Protein 6DTV (pdb70)

InterPro domains:
  IPR007238 DNA primase large subunit, eukaryotic/archaeal [PTHR10537] (49-515)
  IPR016558 DNA primase, large subunit, eukaryotic [PIRSF009449] (1-520)
  IPR016558 DNA primase, large subunit, eukaryotic [cd07322] (61-507)
  IPR058560 DNA primase, large subunit C-terminal domain, eukaryotic and archaeal [PF04104] (330-504)

Structure (mmCIF, N/CA/C/O backbone):
data_6DTV
#
_entry.id   6DTV
#
_cell.length_a   40.990
_cell.length_b   50.873
_cell.length_c   89.911
_cell.angle_alpha   90.000
_cell.angle_beta   90.000
_cell.angle_gamma   90.000
#
_symmetry.space_group_name_H-M   'P 21 21 21'
#
loop_
_entity.id
_entity.type
_entity.pdbx_description
1 polymer 'DNA primase large subunit'
2 non-polymer 'IRON/SULFUR CLUSTER'
3 non-polymer (4S)-2-METHYL-2,4-PENTANEDIOL
4 water water
#
loop_
_atom_site.group_PDB
_atom_site.id
_atom_site.type_symbol
_atom_site.label_atom_id
_atom_site.label_alt_id
_atom_site.label_comp_id
_atom_site.label_asym_id
_atom_site.label_entity_id
_atom_site.label_seq_id
_atom_site.pdbx_PDB_ins_code
_atom_site.Cartn_x
_atom_site.Cartn_y
_atom_site.Cartn_z
_atom_site.occupancy
_atom_site.B_iso_or_equiv
_atom_site.auth_seq_id
_atom_site.auth_comp_id
_atom_site.auth_asym_id
_atom_site.auth_atom_id
_atom_site.pdbx_PDB_model_num
ATOM 1 N N . ASP A 1 1 ? 15.976 34.245 27.751 1.00 37.80 316 ASP A N 1
ATOM 2 C CA . ASP A 1 1 ? 14.584 34.636 27.517 1.00 37.47 316 ASP A CA 1
ATOM 3 C C . ASP A 1 1 ? 14.503 35.968 26.796 1.00 37.53 316 ASP A C 1
ATOM 4 O O . ASP A 1 1 ? 13.413 36.429 26.460 1.00 36.43 316 ASP A O 1
ATOM 12 N N . ASP A 1 2 ? 15.658 36.604 26.580 1.00 37.77 317 ASP A N 1
ATOM 13 C CA . ASP A 1 2 ? 15.663 37.924 25.958 1.00 39.31 317 ASP A CA 1
ATOM 14 C C . ASP A 1 2 ? 15.005 37.881 24.585 1.00 39.20 317 ASP A C 1
ATOM 15 O O . ASP A 1 2 ? 14.248 38.796 24.227 1.00 44.02 317 ASP A O 1
ATOM 19 N N . GLU A 1 3 ? 15.255 36.815 23.812 1.00 32.47 318 GLU A N 1
ATOM 20 C CA . GLU A 1 3 ? 14.781 36.762 22.442 1.00 26.81 318 GLU A CA 1
ATOM 21 C C . GLU A 1 3 ? 13.542 35.900 22.311 1.00 19.82 318 GLU A C 1
ATOM 22 O O . GLU A 1 3 ? 12.582 36.329 21.677 1.00 19.62 318 GLU A O 1
ATOM 26 N N . ILE A 1 4 ? 13.590 34.677 22.827 1.00 17.29 319 ILE A N 1
ATOM 27 C CA . ILE A 1 4 ? 12.501 33.718 22.684 1.00 14.75 319 ILE A CA 1
ATOM 28 C C . ILE A 1 4 ? 11.828 33.559 24.036 1.00 14.04 319 ILE A C 1
ATOM 29 O O . ILE A 1 4 ? 12.440 33.054 24.991 1.00 16.07 319 ILE A O 1
ATOM 45 N N . ASN A 1 5 ? 10.569 33.964 24.123 1.00 12.13 320 ASN A N 1
ATOM 46 C CA . ASN A 1 5 ? 9.827 33.929 25.376 1.00 12.13 320 ASN A CA 1
ATOM 47 C C . ASN A 1 5 ? 8.341 33.837 25.018 1.00 11.09 320 ASN A C 1
ATOM 48 O O . ASN A 1 5 ? 7.966 33.817 23.839 1.00 11.31 320 ASN A O 1
ATOM 59 N N . ALA A 1 6 ? 7.493 33.699 26.044 1.00 11.38 321 ALA A N 1
ATOM 60 C CA . ALA A 1 6 ? 6.095 33.429 25.795 1.00 11.30 321 ALA A CA 1
ATOM 61 C C . ALA A 1 6 ? 5.423 34.532 25.009 1.00 11.04 321 ALA A C 1
ATOM 62 O O . ALA A 1 6 ? 4.417 34.285 24.334 1.00 11.88 321 ALA A O 1
ATOM 69 N N . GLN A 1 7 ? 5.896 35.760 25.150 1.00 11.17 322 GLN A N 1
ATOM 70 C CA . GLN A 1 7 ? 5.323 36.900 24.439 1.00 11.06 322 GLN A CA 1
ATOM 71 C C . GLN A 1 7 ? 5.925 37.014 23.037 1.00 10.74 322 GLN A C 1
ATOM 72 O O . GLN A 1 7 ? 5.180 37.222 22.074 1.00 11.58 322 GLN A O 1
ATOM 78 N N . SER A 1 8 ? 7.238 36.882 22.905 1.00 11.18 323 SER A N 1
ATOM 79 C CA . SER A 1 8 ? 7.842 37.108 21.607 1.00 11.58 323 SER A CA 1
ATOM 80 C C . SER A 1 8 ? 7.509 36.043 20.590 1.00 10.98 323 SER A C 1
ATOM 81 O O . SER A 1 8 ? 7.539 36.334 19.384 1.00 11.45 323 SER A O 1
ATOM 89 N N . VAL A 1 9 ? 7.108 34.837 20.997 1.00 10.99 324 VAL A N 1
ATOM 90 C CA . VAL A 1 9 ? 6.711 33.840 20.000 1.00 10.74 324 VAL A CA 1
ATOM 91 C C . VAL A 1 9 ? 5.426 34.200 19.286 1.00 10.49 324 VAL A C 1
ATOM 92 O O . VAL A 1 9 ? 5.166 33.635 18.215 1.00 11.68 324 VAL A O 1
ATOM 105 N N . TRP A 1 10 ? 4.651 35.159 19.816 1.00 11.03 325 TRP A N 1
ATOM 106 C CA . TRP A 1 10 ? 3.478 35.698 19.129 1.00 11.29 325 TRP A CA 1
ATOM 107 C C . TRP A 1 10 ? 3.811 36.950 18.326 1.00 12.90 325 TRP A C 1
ATOM 108 O O . TRP A 1 10 ? 2.916 37.488 17.673 1.00 15.05 325 TRP A O 1
ATOM 129 N N . SER A 1 11 ? 5.048 37.415 18.348 1.00 12.65 326 SER A N 1
ATOM 130 C CA . SER A 1 11 ? 5.412 38.615 17.592 1.00 12.56 326 SER A CA 1
ATOM 131 C C . SER A 1 11 ? 5.496 38.278 16.118 1.00 12.92 326 SER A C 1
ATOM 132 O O . SER A 1 11 ? 5.847 37.165 15.736 1.00 13.38 326 SER A O 1
ATOM 140 N N . GLU A 1 12 ? 5.234 39.270 15.282 1.00 13.53 327 GLU A N 1
ATOM 141 C CA . GLU A 1 12 ? 5.435 39.120 13.847 1.00 14.12 327 GLU A CA 1
ATOM 142 C C . GLU A 1 12 ? 6.895 38.866 13.543 1.00 13.54 327 GLU A C 1
ATOM 143 O O . GLU A 1 12 ? 7.228 38.041 12.670 1.00 15.23 327 GLU A O 1
ATOM 155 N N . GLU A 1 13 ? 7.802 39.548 14.256 1.00 14.35 328 GLU A N 1
ATOM 156 C CA . GLU A 1 13 ? 9.232 39.408 13.970 1.00 14.88 328 GLU A CA 1
ATOM 157 C C . GLU A 1 13 ? 9.676 37.954 14.124 1.00 13.92 328 GLU A C 1
ATOM 158 O O . GLU A 1 13 ? 10.328 37.391 13.241 1.00 14.96 328 GLU A O 1
ATOM 170 N N . ILE A 1 14 ? 9.363 37.336 15.273 1.00 12.71 329 ILE A N 1
ATOM 171 C CA . ILE A 1 14 ? 9.787 35.956 15.507 1.00 12.51 329 ILE A CA 1
ATOM 172 C C . ILE A 1 14 ? 9.020 34.994 14.614 1.00 12.00 329 ILE A C 1
ATOM 173 O O . ILE A 1 14 ? 9.608 34.095 13.988 1.00 12.33 329 ILE A O 1
ATOM 189 N N . SER A 1 15 ? 7.706 35.172 14.520 1.00 12.17 330 SER A N 1
ATOM 190 C CA A SER A 1 15 ? 6.870 34.220 13.790 0.75 12.01 330 SER A CA 1
ATOM 191 C CA B SER A 1 15 ? 6.846 34.245 13.793 0.25 12.79 330 SER A CA 1
ATOM 192 C C . SER A 1 15 ? 7.082 34.267 12.296 1.00 12.12 330 SER A C 1
ATOM 193 O O . SER A 1 15 ? 6.743 33.301 11.610 1.00 12.89 330 SER A O 1
ATOM 208 N N . SER A 1 16 ? 7.650 35.350 11.774 1.00 12.62 331 SER A N 1
ATOM 209 C CA . SER A 1 16 ? 7.958 35.410 10.361 1.00 13.66 331 SER A CA 1
ATOM 210 C C . SER A 1 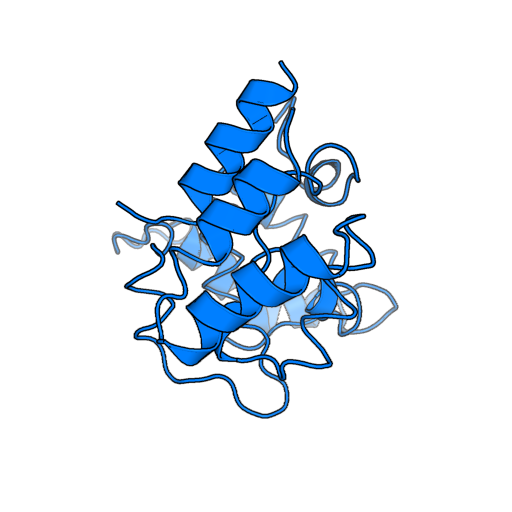16 ? 8.946 34.315 9.952 1.00 13.27 331 SER A C 1
ATOM 211 O O . SER A 1 16 ? 9.023 34.004 8.767 1.00 16.17 331 SER A O 1
ATOM 219 N N . ASN A 1 17 ? 9.666 33.753 10.910 1.00 12.23 332 ASN A N 1
ATOM 220 C CA . ASN A 1 17 ? 10.618 32.695 10.694 1.00 12.17 332 ASN A CA 1
ATOM 221 C C . ASN A 1 17 ? 10.051 31.278 10.771 1.00 11.49 332 ASN A C 1
ATOM 222 O O . ASN A 1 17 ? 10.791 30.305 10.540 1.00 12.59 332 ASN A O 1
ATOM 233 N N . TYR A 1 18 ? 8.779 31.137 11.095 1.00 11.23 333 TYR A N 1
ATOM 234 C CA . TYR A 1 18 ? 8.195 29.804 11.233 1.00 11.64 333 TYR A CA 1
ATOM 235 C C . TYR A 1 18 ? 7.896 29.187 9.863 1.00 11.55 333 TYR A C 1
ATOM 236 O O . TYR A 1 18 ? 7.400 29.887 8.991 1.00 12.54 333 TYR A O 1
ATOM 254 N N . PRO A 1 19 ? 8.172 27.900 9.668 1.00 11.28 334 PRO A N 1
ATOM 255 C CA . PRO A 1 19 ? 7.701 27.221 8.462 1.00 11.44 334 PRO A CA 1
ATOM 256 C C . PRO A 1 19 ? 6.190 27.067 8.518 1.00 11.24 334 PRO A C 1
ATOM 257 O O . PRO A 1 19 ? 5.538 27.273 9.550 1.00 11.45 334 PRO A O 1
ATOM 268 N N A LEU A 1 20 ? 5.628 26.624 7.395 0.50 11.81 335 LEU A N 1
ATOM 269 N N B LEU A 1 20 ? 5.611 26.651 7.379 0.50 11.81 335 LEU A N 1
ATOM 270 C CA A LEU A 1 20 ? 4.176 26.603 7.280 0.50 11.31 335 LEU A CA 1
ATOM 271 C CA B LEU A 1 20 ? 4.153 26.610 7.281 0.50 11.31 335 LEU A CA 1
ATOM 272 C C A LEU A 1 20 ? 3.495 25.706 8.308 0.50 11.07 335 LEU A C 1
ATOM 273 C C B LEU A 1 20 ? 3.499 25.717 8.335 0.50 11.07 335 LEU A C 1
ATOM 274 O O A LEU A 1 20 ? 2.390 26.031 8.763 0.50 11.38 335 LEU A O 1
ATOM 275 O O B LEU A 1 20 ? 2.408 26.044 8.823 0.50 11.38 335 LEU A O 1
ATOM 306 N N . CYS A 1 21 ? 4.091 24.562 8.650 1.00 10.42 336 CYS A N 1
ATOM 307 C CA . CYS A 1 21 ? 3.463 23.689 9.642 1.00 11.45 336 CYS A CA 1
ATOM 308 C C . CYS A 1 21 ? 3.293 24.408 10.990 1.00 10.91 336 CYS A C 1
ATOM 309 O O . CYS A 1 21 ? 2.237 24.319 11.626 1.00 11.16 336 CYS A O 1
ATOM 316 N N . ILE A 1 22 ? 4.317 25.129 11.430 1.00 10.77 337 ILE A N 1
ATOM 317 C CA . ILE A 1 22 ? 4.288 25.836 12.705 1.00 10.25 337 ILE A CA 1
ATOM 318 C C . ILE A 1 22 ? 3.350 27.010 12.6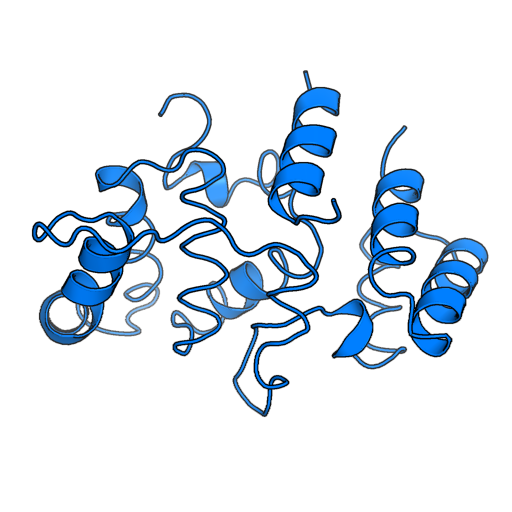15 1.00 10.54 337 ILE A C 1
ATOM 319 O O . ILE A 1 22 ? 2.580 27.263 13.555 1.00 10.83 337 ILE A O 1
ATOM 335 N N . LYS A 1 23 ? 3.341 27.717 11.476 1.00 10.97 338 LYS A N 1
ATOM 336 C CA A LYS A 1 23 ? 2.348 28.768 11.301 0.67 11.88 338 LYS A CA 1
ATOM 337 C CA B LYS A 1 23 ? 2.352 28.773 11.307 0.33 11.72 338 LYS A CA 1
ATOM 338 C C . LYS A 1 23 ? 0.945 28.220 11.453 1.00 11.07 338 LYS A C 1
ATOM 339 O O . LYS A 1 23 ? 0.088 28.841 12.097 1.00 12.07 338 LYS A O 1
ATOM 350 N N . ASN A 1 24 ? 0.675 27.081 10.824 1.00 11.36 339 ASN A N 1
ATOM 351 C CA . ASN A 1 24 ? -0.657 26.484 10.895 1.00 11.67 339 ASN A CA 1
ATOM 352 C C . ASN A 1 24 ? -1.042 26.118 12.328 1.00 11.33 339 ASN A C 1
ATOM 353 O O . ASN A 1 24 ? -2.165 26.380 12.750 1.00 11.61 339 ASN A O 1
ATOM 364 N N . LEU A 1 25 ? -0.112 25.512 13.061 1.00 10.34 340 LEU A N 1
ATOM 365 C CA . LEU A 1 25 ? -0.341 25.164 14.448 1.00 10.62 340 LEU A CA 1
ATOM 366 C C . LEU A 1 25 ? -0.603 26.399 15.308 1.00 10.53 340 LEU A C 1
ATOM 367 O O . LEU A 1 25 ? -1.517 26.396 16.141 1.00 10.99 340 LEU A O 1
ATOM 383 N N . MET A 1 26 ? 0.184 27.455 15.121 1.00 10.15 341 MET A N 1
ATOM 384 C CA . MET A 1 26 ? -0.024 28.683 15.873 1.00 10.71 341 MET A CA 1
ATOM 385 C C . MET A 1 26 ? -1.370 29.300 15.549 1.00 11.38 341 MET A C 1
ATOM 386 O O . MET A 1 26 ? -2.045 29.821 16.435 1.00 11.84 341 MET A O 1
ATOM 400 N N . GLU A 1 27 ? -1.763 29.257 14.289 1.00 11.75 342 GLU A N 1
ATOM 401 C CA . GLU A 1 27 ? -3.054 29.797 13.901 1.00 12.80 342 GLU A CA 1
ATOM 402 C C . GLU A 1 27 ? -4.193 28.997 14.500 1.00 12.29 342 GLU A C 1
ATOM 403 O O . GLU A 1 27 ? -5.184 29.568 14.966 1.00 13.37 342 GLU A O 1
ATOM 415 N N . GLY A 1 28 ? -4.085 27.669 14.484 1.00 12.67 343 GLY A N 1
ATOM 416 C CA . GLY A 1 28 ? -5.120 26.865 15.119 1.00 12.41 343 GLY A CA 1
ATOM 417 C C . GLY A 1 28 ? -5.215 27.152 16.602 1.00 12.03 343 GLY A C 1
ATOM 418 O O . GLY A 1 28 ? -6.310 27.230 17.169 1.00 13.03 343 GLY A O 1
ATOM 422 N N . LEU A 1 29 ? -4.055 27.307 17.256 1.00 11.31 344 LEU A N 1
ATOM 423 C CA . LEU A 1 29 ? -4.030 27.608 18.688 1.00 11.08 344 LEU A CA 1
ATOM 424 C C . LEU A 1 29 ? -4.663 28.987 18.955 1.00 11.78 344 LEU A C 1
ATOM 425 O O . LEU A 1 29 ? -5.410 29.170 19.934 1.00 12.00 344 LEU A O 1
ATOM 441 N N . LYS A 1 30 ? -4.353 29.968 18.097 1.00 11.96 345 LYS A N 1
ATOM 442 C CA A LYS A 1 30 ? -4.878 31.322 18.261 0.57 12.93 345 LYS A CA 1
ATOM 443 C CA B LYS A 1 30 ? -4.874 31.325 18.257 0.43 12.68 345 LYS A CA 1
ATOM 444 C C . LYS A 1 30 ? -6.384 31.371 18.107 1.00 13.50 345 LYS A C 1
ATOM 445 O O . LYS A 1 30 ? -7.062 32.114 18.828 1.00 14.81 345 LYS A O 1
ATOM 456 N N . LYS A 1 31 ? -6.920 30.602 17.171 1.00 13.27 346 LYS A N 1
ATOM 457 C CA . LYS A 1 31 ? -8.343 30.635 16.862 1.00 14.40 346 LYS A CA 1
ATOM 458 C C . LYS A 1 31 ? -9.154 29.761 17.806 1.00 13.34 346 LYS A C 1
ATOM 459 O O . LYS A 1 31 ? -10.256 30.119 18.191 1.00 16.08 346 LYS A O 1
ATOM 463 N N . ASN A 1 32 ? -8.632 28.600 18.158 1.00 13.30 347 ASN A N 1
ATOM 464 C CA . ASN A 1 32 ? -9.404 27.605 18.903 1.00 13.69 347 ASN A CA 1
ATOM 465 C C . ASN A 1 32 ? -9.062 27.576 20.378 1.00 12.97 347 ASN A C 1
ATOM 466 O O . ASN A 1 32 ? -9.795 26.948 21.170 1.00 14.46 347 ASN A O 1
ATOM 477 N N . HIS A 1 33 ? -7.941 28.184 20.767 1.00 12.67 348 HIS A N 1
ATOM 478 C CA . HIS A 1 33 ? -7.544 28.238 22.177 1.00 13.00 348 HIS A CA 1
ATOM 479 C C . HIS A 1 33 ? -7.281 26.836 22.727 1.00 12.46 348 HIS A C 1
ATOM 480 O O . HIS A 1 33 ? -7.453 26.565 23.922 1.00 12.89 348 HIS A O 1
ATOM 494 N N . HIS A 1 34 ? -6.786 25.942 21.872 1.00 12.39 349 HIS A N 1
ATOM 495 C CA . HIS A 1 34 ? -6.562 24.549 22.190 1.00 12.37 349 HIS A CA 1
ATOM 496 C C . HIS A 1 34 ? -5.873 23.931 20.966 1.00 12.26 349 HIS A C 1
ATOM 497 O O . HIS A 1 34 ? -6.037 24.426 19.839 1.00 12.86 349 HIS A O 1
ATOM 504 N N . LEU A 1 35 ? -5.097 22.861 21.188 1.00 11.67 350 LEU A N 1
ATOM 505 C CA . LEU A 1 35 ? -4.667 21.941 20.137 1.00 11.53 350 LEU A CA 1
ATOM 506 C C . LEU A 1 35 ? -4.835 20.536 20.671 1.00 11.40 350 LEU A C 1
ATOM 507 O O . LEU A 1 35 ? -4.549 20.276 21.843 1.00 12.70 350 LEU A O 1
ATOM 523 N N . ARG A 1 36 ? -5.269 19.633 19.793 1.00 12.09 351 ARG A N 1
ATOM 524 C CA A ARG A 1 36 ? -5.310 18.202 20.067 0.54 12.13 351 ARG A CA 1
ATOM 525 C CA B ARG A 1 36 ? -5.305 18.207 20.078 0.46 12.38 351 ARG A CA 1
ATOM 526 C C . ARG A 1 36 ? -3.881 17.668 20.228 1.00 11.74 351 ARG A C 1
ATOM 527 O O . ARG A 1 36 ? -2.907 18.315 19.869 1.00 12.48 351 ARG A O 1
ATOM 542 N N . TYR A 1 37 ? -3.778 16.450 20.755 1.00 11.89 352 TYR A N 1
ATOM 543 C CA . TYR A 1 37 ? -2.516 15.841 21.165 1.00 11.60 352 TYR A CA 1
ATOM 544 C C . TYR A 1 37 ? -1.388 15.967 20.144 1.00 11.15 352 TYR A C 1
ATOM 545 O O . TYR A 1 37 ? -0.310 16.445 20.501 1.00 11.40 352 TYR A O 1
ATOM 563 N N . TYR A 1 38 ? -1.570 15.483 18.902 1.00 11.19 353 TYR A N 1
ATOM 564 C CA . TYR A 1 38 ? -0.415 15.487 18.021 1.00 11.26 353 TYR A CA 1
ATOM 565 C C . TYR A 1 38 ? 0.086 16.907 17.762 1.00 10.73 353 TYR A C 1
ATOM 566 O O . TYR A 1 38 ? 1.295 17.142 17.719 1.00 11.21 353 TYR A O 1
ATOM 584 N N . GLY A 1 39 ? -0.827 17.854 17.561 1.00 11.95 354 GLY A N 1
ATOM 585 C CA . GLY A 1 39 ? -0.417 19.232 17.352 1.00 12.69 354 GLY A CA 1
ATOM 586 C C . GLY A 1 39 ? 0.202 19.857 18.575 1.00 12.35 354 GLY A C 1
ATOM 587 O O . GLY A 1 39 ? 1.151 20.637 18.455 1.00 12.59 354 GLY A O 1
ATOM 591 N N A ARG A 1 40 ? -0.273 19.406 19.742 0.53 13.51 355 ARG A N 1
ATOM 592 N N B ARG A 1 40 ? -0.273 19.406 19.742 0.47 13.51 355 ARG A N 1
ATOM 593 C CA A ARG A 1 40 ? 0.209 19.883 21.065 0.53 13.25 355 ARG A CA 1
ATOM 594 C CA B ARG A 1 40 ? 0.209 19.882 21.065 0.47 13.25 355 ARG A CA 1
ATOM 595 C C A ARG A 1 40 ? 1.667 19.448 21.240 0.53 12.19 355 ARG A C 1
ATOM 596 C C B ARG A 1 40 ? 1.667 19.448 21.241 0.47 12.19 355 ARG A C 1
ATOM 597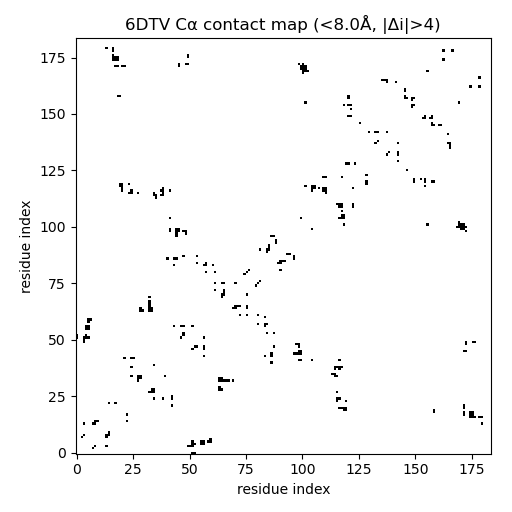 O O A ARG A 1 40 ? 2.486 20.328 21.570 0.53 12.49 355 ARG A O 1
ATOM 598 O O B ARG A 1 40 ? 2.486 20.327 21.573 0.47 12.49 355 ARG A O 1
ATOM 613 N N . GLN A 1 41 ? 2.017 18.290 20.669 1.00 11.28 356 GLN A N 1
ATOM 614 C CA . GLN A 1 41 ? 3.376 17.783 20.734 1.00 11.27 356 GLN A CA 1
ATOM 615 C C . GLN A 1 41 ? 4.235 18.435 19.658 1.00 10.50 356 GLN A C 1
ATOM 616 O O . GLN A 1 41 ? 5.348 18.885 19.948 1.00 10.96 356 GLN A O 1
ATOM 630 N N . GLN A 1 42 ? 3.747 18.500 18.406 1.00 10.13 357 GLN A N 1
ATOM 631 C CA . GLN A 1 42 ? 4.553 19.079 17.329 1.00 10.24 357 GLN A CA 1
ATOM 632 C C . GLN A 1 42 ? 4.948 20.506 17.685 1.00 10.28 357 GLN A C 1
ATOM 633 O O . GLN A 1 42 ? 6.110 20.893 17.562 1.00 10.54 357 GLN A O 1
ATOM 647 N N . LEU A 1 43 ? 3.970 21.317 18.103 1.00 9.69 358 LEU A N 1
ATOM 648 C CA . LEU A 1 43 ? 4.267 22.715 18.413 1.00 10.07 358 LEU A CA 1
ATOM 649 C C . LEU A 1 43 ? 5.096 22.858 19.688 1.00 10.06 358 LEU A C 1
ATOM 650 O O . LEU A 1 43 ? 6.044 23.650 19.728 1.00 10.30 358 LEU A O 1
ATOM 666 N N . SER A 1 44 ? 4.727 22.155 20.759 1.00 9.57 359 SER A N 1
ATOM 667 C CA A SER A 1 44 ? 5.448 22.299 22.020 0.41 10.63 359 SER A CA 1
ATOM 668 C CA B SER A 1 44 ? 5.463 22.371 21.993 0.59 9.77 359 SER A CA 1
ATOM 669 C C . SER A 1 44 ? 6.916 21.956 21.862 1.00 10.43 359 SER A C 1
ATOM 670 O O . SER A 1 44 ? 7.789 22.635 22.411 1.00 10.94 359 SER A O 1
ATOM 685 N N . LEU A 1 45 ? 7.201 20.860 21.143 1.00 10.65 360 LEU A N 1
ATOM 686 C CA . LEU A 1 45 ? 8.581 20.420 21.004 1.00 11.17 360 LEU A CA 1
ATOM 687 C C . LEU A 1 45 ? 9.346 21.326 20.043 1.00 10.65 360 LEU A C 1
ATOM 688 O O . LEU A 1 45 ? 10.528 21.573 20.253 1.00 11.48 360 LEU A O 1
ATOM 704 N N . PHE A 1 46 ? 8.685 21.867 19.012 1.00 10.23 361 PHE A N 1
ATOM 705 C CA . PHE A 1 46 ? 9.321 22.878 18.178 1.00 10.49 361 PHE A CA 1
ATOM 706 C C . PHE A 1 46 ? 9.747 24.076 19.013 1.00 10.15 361 PHE A C 1
ATOM 707 O O . PHE A 1 46 ? 10.873 24.571 18.902 1.00 10.77 361 PHE A O 1
ATOM 724 N N . LEU A 1 47 ? 8.826 24.579 19.839 1.00 10.16 362 LEU A N 1
ATOM 725 C CA . LEU A 1 47 ? 9.113 25.772 20.635 1.00 10.87 362 LEU A CA 1
ATOM 726 C C . LEU A 1 47 ? 10.206 25.497 21.664 1.00 11.10 362 LEU A C 1
ATOM 727 O O . LEU A 1 47 ? 11.080 26.343 21.883 1.00 11.62 362 LEU A O 1
ATOM 743 N N . LYS A 1 48 ? 10.204 24.305 22.265 1.00 11.36 363 LYS A N 1
ATOM 744 C CA A LYS A 1 48 ? 11.315 23.897 23.124 0.69 11.96 363 LYS A CA 1
ATOM 745 C CA B LYS A 1 48 ? 11.318 23.919 23.124 0.31 12.18 363 LYS A CA 1
ATOM 746 C C . LYS A 1 48 ? 12.626 23.973 22.342 1.00 12.34 363 LYS A C 1
ATOM 747 O O . LYS A 1 48 ? 13.647 24.496 22.825 1.00 13.22 363 LYS A O 1
ATOM 784 N N . GLY A 1 49 ? 12.604 23.474 21.124 1.00 12.41 364 GLY A N 1
ATOM 785 C CA . GLY A 1 49 ? 13.797 23.460 20.288 1.00 12.80 364 GLY A CA 1
ATOM 786 C C . GLY A 1 49 ? 14.354 24.829 19.924 1.00 13.16 364 GLY A C 1
ATOM 787 O O . GLY A 1 49 ? 15.546 24.967 19.735 1.00 15.05 364 GLY A O 1
ATOM 791 N N . ILE A 1 50 ? 13.504 25.844 19.772 1.00 12.32 365 ILE A N 1
ATOM 792 C CA . ILE A 1 50 ? 13.993 27.188 19.476 1.00 12.91 365 ILE A CA 1
ATOM 793 C C . ILE A 1 50 ? 14.369 27.936 20.736 1.00 12.68 365 ILE A C 1
ATOM 794 O O . ILE A 1 50 ? 14.869 29.054 20.644 1.00 14.71 365 ILE A O 1
ATOM 810 N N . GLY A 1 51 ? 14.219 27.330 21.920 1.00 13.57 366 GLY A N 1
ATOM 811 C CA . GLY A 1 51 ? 14.683 27.917 23.154 1.00 15.18 366 GLY A CA 1
ATOM 812 C C . GLY A 1 51 ? 13.665 28.449 24.089 1.00 13.77 366 GLY A C 1
ATOM 813 O O . GLY A 1 51 ? 14.044 29.162 25.027 1.00 16.81 366 GLY A O 1
ATOM 817 N N . LEU A 1 52 ? 12.417 28.099 23.934 1.00 12.86 367 LEU A N 1
ATOM 818 C CA . LEU A 1 52 ? 11.395 28.538 24.880 1.00 12.65 367 LEU A CA 1
ATOM 819 C C . LEU A 1 52 ? 11.598 27.754 26.180 1.00 12.33 367 LEU A C 1
ATOM 820 O O . LEU A 1 52 ? 11.542 26.519 26.177 1.00 14.29 367 LEU A O 1
ATOM 836 N N . SER A 1 53 ? 11.876 28.449 27.280 1.00 12.70 368 SER A N 1
ATOM 837 C CA . SER A 1 53 ? 12.190 27.792 28.539 1.00 13.78 368 SER A CA 1
ATOM 838 C C . SER A 1 53 ? 10.954 27.107 29.110 1.00 12.69 368 SER A C 1
ATOM 839 O O . SER A 1 53 ? 9.831 27.334 28.692 1.00 12.35 368 SER A O 1
ATOM 847 N N . ALA A 1 54 ? 11.172 26.278 30.134 1.00 13.58 369 ALA A N 1
ATOM 848 C CA . ALA A 1 54 ? 10.052 25.615 30.797 1.00 14.28 369 ALA A CA 1
ATOM 849 C C . ALA A 1 54 ? 9.070 26.643 31.353 1.00 13.05 369 ALA A C 1
ATOM 850 O O . ALA A 1 54 ? 7.874 26.506 31.150 1.00 13.93 369 ALA A O 1
ATOM 857 N N . ASP A 1 55 ? 9.551 27.666 32.077 1.00 13.46 370 ASP A N 1
ATOM 858 C CA . ASP A 1 55 ? 8.647 28.647 32.653 1.00 13.69 370 ASP A CA 1
ATOM 859 C C . ASP A 1 55 ? 7.901 29.372 31.554 1.00 12.47 370 ASP A C 1
ATOM 860 O O . ASP A 1 55 ? 6.702 29.631 31.680 1.00 12.73 370 ASP A O 1
ATOM 869 N N . GLU A 1 56 ? 8.617 29.789 30.498 1.00 11.48 371 GLU A N 1
ATOM 870 C CA . GLU A 1 56 ? 7.968 30.553 29.453 1.00 11.56 371 GLU A CA 1
ATOM 871 C C . GLU A 1 56 ? 6.990 29.676 28.698 1.00 11.10 371 GLU A C 1
ATOM 872 O O . GLU A 1 56 ? 5.965 30.162 28.236 1.00 11.35 371 GLU A O 1
ATOM 884 N N . ALA A 1 57 ? 7.293 28.377 28.544 1.00 11.26 372 ALA A N 1
ATOM 885 C CA . ALA A 1 57 ? 6.360 27.475 27.898 1.00 11.35 372 ALA A CA 1
ATOM 886 C C . ALA A 1 57 ? 5.073 27.347 28.702 1.00 10.90 372 ALA A C 1
ATOM 887 O O . ALA A 1 57 ? 3.978 27.321 28.132 1.00 11.34 372 ALA A O 1
ATOM 894 N N . LEU A 1 58 ? 5.178 27.238 30.016 1.00 11.77 373 LEU A N 1
ATOM 895 C CA . LEU A 1 58 ? 3.965 27.124 30.808 1.00 12.48 373 LEU A CA 1
ATOM 896 C C . LEU A 1 58 ? 3.119 28.403 30.725 1.00 12.47 373 LEU A C 1
ATOM 897 O O . LEU A 1 58 ? 1.889 28.336 30.719 1.00 12.69 373 LEU A O 1
ATOM 913 N N . LYS A 1 59 ? 3.763 29.576 30.708 1.00 11.75 374 LYS A N 1
ATOM 914 C CA A LYS A 1 59 ? 3.033 30.821 30.471 0.55 11.69 374 LYS A CA 1
ATOM 915 C CA B LYS A 1 59 ? 3.061 30.835 30.456 0.45 11.33 374 LYS A CA 1
ATOM 916 C C . LYS A 1 59 ? 2.345 30.760 29.120 1.00 11.08 374 LYS A C 1
ATOM 917 O O . LYS A 1 59 ? 1.166 31.072 29.019 1.00 11.34 374 LYS A O 1
ATOM 954 N N . PHE A 1 60 ? 3.095 30.385 28.070 1.00 10.53 375 PHE A N 1
ATOM 955 C CA . PHE A 1 60 ? 2.576 30.371 26.715 1.00 10.50 375 PHE A CA 1
ATOM 956 C C . PHE A 1 60 ? 1.339 29.493 26.621 1.00 10.17 375 PHE A C 1
ATOM 957 O O . PHE A 1 60 ? 0.294 29.897 26.093 1.00 10.24 375 PHE A O 1
ATOM 974 N N . TRP A 1 61 ? 1.455 28.256 27.083 1.00 10.07 376 TRP A N 1
ATOM 975 C CA . TRP A 1 61 ? 0.378 27.291 26.884 1.00 10.16 376 TRP A CA 1
ATOM 976 C C . TRP A 1 61 ? -0.809 27.612 27.774 1.00 10.65 376 TRP A C 1
ATOM 977 O O . TRP A 1 61 ? -1.962 27.497 27.353 1.00 11.31 376 TRP A O 1
ATOM 998 N N . SER A 1 62 ? -0.557 27.973 29.038 1.00 10.60 377 SER A N 1
ATOM 999 C CA A SER A 1 62 ? -1.687 28.308 29.913 0.92 11.35 377 SER A CA 1
ATOM 1000 C CA B SER A 1 62 ? -1.647 28.339 29.945 0.08 11.95 377 SER A CA 1
ATOM 1001 C C . SER A 1 62 ? -2.436 29.532 29.406 1.00 10.95 377 SER A C 1
ATOM 1002 O O . SER A 1 62 ? -3.664 29.555 29.419 1.00 11.71 377 SER A O 1
ATOM 1017 N N . GLU A 1 63 ? -1.722 30.560 28.947 1.00 10.68 378 GLU A N 1
ATOM 1018 C CA . GLU A 1 63 ? -2.406 31.744 28.440 1.00 10.97 378 GLU A CA 1
ATOM 1019 C C . GLU A 1 63 ? -3.166 31.412 27.160 1.00 10.43 378 GLU A C 1
ATOM 1020 O O . GLU A 1 63 ? -4.287 31.874 26.967 1.00 11.56 378 GLU A O 1
ATOM 1032 N N . ALA A 1 64 ? -2.591 30.605 26.269 1.00 10.42 379 ALA A N 1
ATOM 1033 C CA . ALA A 1 64 ? -3.250 30.337 25.002 1.00 10.91 379 ALA A CA 1
ATOM 1034 C C . ALA A 1 64 ? -4.510 29.495 25.188 1.00 11.30 379 ALA A C 1
ATOM 1035 O O . ALA A 1 64 ? -5.483 29.662 24.440 1.00 12.22 379 ALA A O 1
ATOM 1042 N N . PHE A 1 65 ? -4.481 28.541 26.137 1.00 11.01 380 PHE A N 1
ATOM 1043 C CA . PHE A 1 65 ? -5.617 27.643 26.316 1.00 11.37 380 PHE A CA 1
ATOM 1044 C C . PHE A 1 65 ? -6.755 28.296 27.088 1.00 12.05 380 PHE A C 1
ATOM 1045 O O . PHE A 1 65 ? -7.906 27.906 26.952 1.00 13.43 380 PHE A O 1
ATOM 1062 N N . THR A 1 66 ? -6.450 29.293 27.919 1.00 12.12 381 THR A N 1
ATOM 1063 C CA . THR A 1 66 ? -7.442 29.968 28.739 1.00 12.46 381 THR A CA 1
ATOM 1064 C C . THR A 1 66 ? -7.912 31.269 28.120 1.00 13.38 381 THR A C 1
ATOM 1065 O O . THR A 1 66 ? -8.769 31.945 28.695 1.00 14.72 381 THR A O 1
ATOM 1076 N N . ARG A 1 67 ? -7.390 31.638 26.953 1.00 13.35 382 ARG A N 1
ATOM 1077 C CA . ARG A 1 67 ? -7.659 32.901 26.309 1.00 15.17 382 ARG A CA 1
ATOM 1078 C C . ARG A 1 67 ? -9.135 32.962 25.989 1.00 15.58 382 ARG A C 1
ATOM 1079 O O . ARG A 1 67 ? -9.793 31.963 25.647 1.00 16.45 382 ARG A O 1
ATOM 1100 N N . ASN A 1 68 ? -9.649 34.182 26.043 1.00 17.28 383 ASN A N 1
ATOM 1101 C CA . ASN A 1 68 ? -11.005 34.465 25.616 1.00 20.72 383 ASN A CA 1
ATOM 1102 C C . ASN A 1 68 ? -12.028 33.624 26.376 1.00 22.46 383 ASN A C 1
ATOM 1103 O O . ASN A 1 68 ? -13.0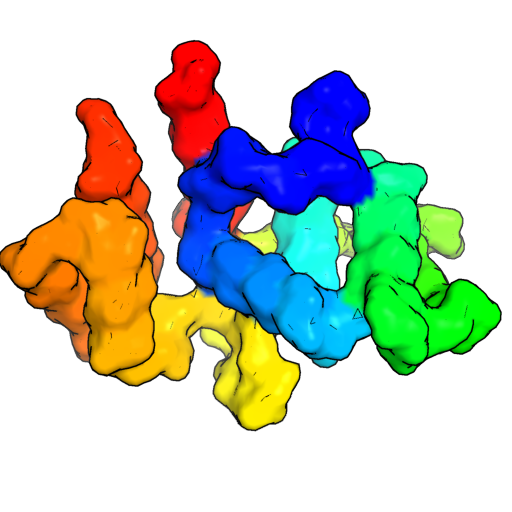75 33.285 25.834 1.00 25.13 383 ASN A O 1
ATOM 1114 N N . GLY A 1 69 ? -11.705 33.244 27.614 1.00 22.76 384 GLY A N 1
ATOM 1115 C CA . GLY A 1 69 ? -12.597 32.450 28.424 1.00 21.74 384 GLY A CA 1
ATOM 1116 C C . GLY A 1 69 ? -12.771 31.009 27.960 1.00 21.76 384 GLY A C 1
ATOM 1117 O O . GLY A 1 69 ? -13.734 30.350 28.353 1.00 22.79 384 GLY A O 1
ATOM 1121 N N . ASN A 1 70 ? -11.860 30.487 27.158 1.00 18.41 385 ASN A N 1
ATOM 1122 C CA . ASN A 1 70 ? -12.051 29.158 26.597 1.00 18.29 385 ASN A CA 1
ATOM 1123 C C . ASN A 1 70 ? -12.120 28.069 27.652 1.00 17.88 385 ASN A C 1
ATOM 1124 O O . ASN A 1 70 ? -12.917 27.146 27.540 1.00 19.77 385 ASN A O 1
ATOM 1135 N N . MET A 1 71 ? -11.278 28.149 28.668 1.00 17.28 386 MET A N 1
ATOM 1136 C CA . MET A 1 71 ? -11.331 27.250 29.815 1.00 16.74 386 MET A CA 1
ATOM 1137 C C . MET A 1 71 ? -10.757 27.996 30.993 1.00 16.46 386 MET A C 1
ATOM 1138 O O . MET A 1 71 ? -10.029 28.962 30.817 1.00 16.95 386 MET A O 1
ATOM 1152 N N . THR A 1 72 ? -11.103 27.551 32.212 1.00 17.30 387 THR A N 1
ATOM 1153 C CA . THR A 1 72 ? -10.561 28.176 33.419 1.00 17.26 387 THR A CA 1
ATOM 1154 C C . THR A 1 72 ? -9.109 27.721 33.619 1.00 15.95 387 THR A C 1
ATOM 1155 O O . THR A 1 72 ? -8.650 26.688 33.099 1.00 15.56 387 THR A O 1
ATOM 1166 N N . MET A 1 73 ? -8.409 28.505 34.442 1.00 16.55 388 MET A N 1
ATOM 1167 C CA . MET A 1 73 ? -7.010 28.246 34.859 1.00 16.27 388 MET A CA 1
ATOM 1168 C C . MET A 1 73 ? -7.002 26.920 35.624 1.00 15.93 388 MET A C 1
ATOM 1169 O O . MET A 1 73 ? -6.007 26.178 35.501 1.00 15.56 388 MET A O 1
ATOM 1183 N N . GLU A 1 74 ? -8.070 26.636 36.383 1.00 17.46 389 GLU A N 1
ATOM 1184 C CA . GLU A 1 74 ? -8.171 25.402 37.127 1.00 19.16 389 GLU A CA 1
ATOM 1185 C C . GLU A 1 74 ? -8.310 24.201 36.205 1.00 17.50 389 GLU A C 1
ATOM 1186 O O . GLU A 1 74 ? -7.657 23.175 36.436 1.00 17.74 389 GLU A O 1
ATOM 1198 N N . LYS A 1 75 ? -9.112 24.309 35.138 1.00 17.53 390 LYS A N 1
ATOM 1199 C CA . LYS A 1 75 ? -9.201 23.216 34.181 1.00 18.08 390 LYS A CA 1
ATOM 1200 C C . LYS A 1 75 ? -7.865 22.999 33.450 1.00 15.77 390 LYS A C 1
ATOM 1201 O O . LYS A 1 75 ? -7.438 21.856 33.253 1.00 16.17 390 LYS A O 1
ATOM 1220 N N . PHE A 1 76 ? -7.190 24.083 33.057 1.00 14.24 391 PHE A N 1
ATOM 1221 C CA . PHE A 1 76 ? -5.874 23.923 32.466 1.00 13.77 391 PHE A CA 1
ATOM 1222 C C . PHE A 1 76 ? -4.953 23.171 33.415 1.00 13.19 391 PHE A C 1
ATOM 1223 O O . PHE A 1 76 ? -4.240 22.238 33.013 1.00 13.65 391 PHE A O 1
ATOM 1240 N N . ASN A 1 77 ? -4.957 23.568 34.682 1.00 13.84 392 ASN A N 1
ATOM 1241 C CA . ASN A 1 77 ? -4.048 22.968 35.643 1.00 14.22 392 ASN A CA 1
ATOM 1242 C C . ASN A 1 77 ? -4.361 21.487 35.868 1.00 15.06 392 ASN A C 1
ATOM 1243 O O . ASN A 1 77 ? -3.458 20.706 36.147 1.00 17.38 392 ASN A O 1
ATOM 1254 N N . LYS A 1 78 ? -5.627 21.120 35.847 1.00 15.39 393 LYS A N 1
ATOM 1255 C CA . LYS A 1 78 ? -6.058 19.744 36.099 1.00 17.26 393 LYS A CA 1
ATOM 1256 C C . LYS A 1 78 ? -5.925 18.840 34.885 1.00 17.03 393 LYS A C 1
ATOM 1257 O O . LYS A 1 78 ? -5.784 17.630 35.057 1.00 19.25 393 LYS A O 1
ATOM 1276 N N . GLU A 1 79 ? -5.998 19.380 33.662 1.00 15.74 394 GLU A N 1
ATOM 1277 C CA . GLU A 1 79 ? -6.123 18.582 32.457 1.00 16.30 394 GLU A CA 1
ATOM 1278 C C . GLU A 1 79 ? -5.017 18.748 31.457 1.00 14.23 394 GLU A C 1
ATOM 1279 O O . GLU A 1 79 ? -4.994 17.933 30.539 1.00 15.16 394 GLU A O 1
ATOM 1291 N N . PHE A 1 80 ? -4.176 19.772 31.562 1.00 13.55 395 PHE A N 1
ATOM 1292 C CA . PHE A 1 80 ? -3.122 20.002 30.579 1.00 13.33 395 PHE A CA 1
ATOM 1293 C C . PHE A 1 80 ? -1.761 20.323 31.164 1.00 13.61 395 PHE A C 1
ATOM 1294 O O . PHE A 1 80 ? -0.754 20.070 30.499 1.00 13.48 395 PHE A O 1
ATOM 1311 N N . ARG A 1 81 ? -1.666 20.937 32.345 1.00 13.96 396 ARG A N 1
ATOM 1312 C CA . ARG A 1 81 ? -0.375 21.406 32.844 1.00 13.12 396 ARG A CA 1
ATOM 1313 C C . ARG A 1 81 ? 0.625 20.263 32.929 1.00 13.68 396 ARG A C 1
ATOM 1314 O O . ARG A 1 81 ? 1.791 20.402 32.526 1.00 14.05 396 ARG A O 1
ATOM 1335 N N . TYR A 1 82 ? 0.196 19.115 33.464 1.00 13.40 397 TYR A N 1
ATOM 1336 C CA . TYR A 1 82 ? 1.104 17.975 33.584 1.00 13.93 397 TYR A CA 1
ATOM 1337 C C . TYR A 1 82 ? 1.704 17.609 32.236 1.00 13.66 397 TYR A C 1
ATOM 1338 O O . TYR A 1 82 ? 2.893 17.301 32.127 1.00 14.28 397 TYR A O 1
ATOM 1356 N N . SER A 1 83 ? 0.865 17.571 31.220 1.00 13.59 398 SER A N 1
ATOM 1357 C CA . SER A 1 83 ? 1.326 17.130 29.921 1.00 14.34 398 SER A CA 1
ATOM 1358 C C . SER A 1 83 ? 2.423 18.040 29.370 1.00 13.00 398 SER A C 1
ATOM 1359 O O . SER A 1 83 ? 3.446 17.572 28.823 1.00 13.74 398 SER A O 1
ATOM 1367 N N . PHE A 1 84 ? 2.261 19.351 29.547 1.00 12.72 399 PHE A N 1
ATOM 1368 C CA . PHE A 1 84 ? 3.317 20.276 29.117 1.00 13.07 399 PHE A CA 1
ATOM 1369 C C . PHE A 1 84 ? 4.569 20.177 29.984 1.00 12.86 399 PHE A C 1
ATOM 1370 O O . PHE A 1 84 ? 5.693 20.199 29.468 1.00 13.29 399 PHE A O 1
ATOM 1387 N N . ARG A 1 85 ? 4.401 20.009 31.293 1.00 12.88 400 ARG A N 1
ATOM 1388 C CA . ARG A 1 85 ? 5.541 19.800 32.167 1.00 12.69 400 ARG A CA 1
ATOM 1389 C C . ARG A 1 85 ? 6.289 18.531 31.792 1.00 12.51 400 ARG A C 1
ATOM 1390 O O . ARG A 1 85 ? 7.519 18.501 31.797 1.00 13.44 400 ARG A O 1
ATOM 1411 N N . HIS A 1 86 ? 5.557 17.479 31.449 1.00 12.42 401 HIS A N 1
ATOM 1412 C CA . HIS A 1 86 ? 6.151 16.217 31.023 1.00 12.73 401 HIS A CA 1
ATOM 1413 C C . HIS A 1 86 ? 7.008 16.404 29.792 1.00 12.10 401 HIS A C 1
ATOM 1414 O O . HIS A 1 86 ? 8.114 15.851 29.704 1.00 12.98 401 HIS A O 1
ATOM 1428 N N . ASN A 1 87 ? 6.543 17.183 28.825 1.00 11.94 402 ASN A N 1
ATOM 1429 C CA . ASN A 1 87 ? 7.339 17.388 27.606 1.00 13.07 402 ASN A CA 1
ATOM 1430 C C . ASN A 1 87 ? 8.683 18.025 27.925 1.00 13.00 402 ASN A C 1
ATOM 1431 O O . ASN A 1 87 ? 9.643 17.843 27.170 1.00 15.06 402 ASN A O 1
ATOM 1442 N N . TYR A 1 88 ? 8.775 18.804 28.999 1.00 12.74 403 TYR A N 1
ATOM 1443 C CA . TYR A 1 88 ? 9.976 19.476 29.466 1.00 14.08 403 TYR A CA 1
ATOM 1444 C C . TYR A 1 88 ? 10.726 18.679 30.520 1.00 14.63 403 TYR A C 1
ATOM 1445 O O . TYR A 1 88 ? 11.722 19.182 31.030 1.00 17.77 403 TYR A O 1
ATOM 1463 N N . GLY A 1 89 ? 10.258 17.494 30.920 1.00 13.68 404 GLY A N 1
ATOM 1464 C CA . GLY A 1 89 ? 10.928 16.700 31.950 1.00 14.30 404 GLY A CA 1
ATOM 1465 C C . GLY A 1 89 ? 10.759 17.218 33.347 1.00 14.50 404 GLY A C 1
ATOM 1466 O O . GLY A 1 89 ? 11.517 16.802 34.236 1.00 14.93 404 GLY A O 1
ATOM 1470 N N . LEU A 1 90 ? 9.789 18.085 33.607 1.00 14.86 405 LEU A N 1
ATOM 1471 C CA . LEU A 1 90 ? 9.714 18.751 34.906 1.00 15.71 405 LEU A CA 1
ATOM 1472 C C . LEU A 1 90 ? 9.157 17.874 36.016 1.00 16.18 405 LEU A C 1
ATOM 1473 O O . LEU A 1 90 ? 9.255 18.233 37.194 1.00 16.49 405 LEU A O 1
ATOM 1489 N N . GLU A 1 91 ? 8.571 16.754 35.671 1.00 16.06 406 GLU A N 1
ATOM 1490 C CA . GLU A 1 91 ? 8.143 15.792 36.657 1.00 18.46 406 GLU A CA 1
ATOM 1491 C C . GLU A 1 91 ? 9.117 14.640 36.776 1.00 18.49 406 GLU A C 1
ATOM 1492 O O . GLU A 1 91 ? 8.791 13.630 37.364 1.00 22.40 406 GLU A O 1
ATOM 1504 N N . GLY A 1 92 ? 10.315 14.774 36.246 1.00 17.29 407 GLY A N 1
ATOM 1505 C CA . GLY A 1 92 ? 11.385 13.840 36.484 1.00 17.96 407 GLY A CA 1
ATOM 1506 C C . GLY A 1 92 ? 11.543 12.752 35.440 1.00 18.07 407 GLY A C 1
ATOM 1507 O O . GLY A 1 92 ? 12.446 11.916 35.582 1.00 20.10 407 GLY A O 1
ATOM 1511 N N . ASN A 1 93 ? 10.740 12.758 34.369 1.00 17.63 408 ASN A N 1
ATOM 1512 C CA . ASN A 1 93 ? 10.866 11.693 33.386 1.00 18.19 408 ASN A CA 1
ATOM 1513 C C . ASN A 1 93 ? 12.159 11.878 32.606 1.00 19.51 408 ASN A C 1
ATOM 1514 O O . ASN A 1 93 ? 12.661 13.000 32.415 1.00 20.16 408 ASN A O 1
ATOM 1525 N N . ARG A 1 94 ? 12.662 10.781 32.084 1.00 20.59 409 ARG A N 1
ATOM 1526 C CA . ARG A 1 94 ? 13.883 10.802 31.283 1.00 23.15 409 ARG A CA 1
ATOM 1527 C C . ARG A 1 94 ? 13.643 10.356 29.841 1.00 21.20 409 ARG A C 1
ATOM 1528 O O . ARG A 1 94 ? 14.555 9.912 29.172 1.00 23.28 409 ARG A O 1
ATOM 1549 N N . ILE A 1 95 ? 12.415 10.492 29.340 1.00 18.52 410 ILE A N 1
ATOM 1550 C CA . ILE A 1 95 ? 12.149 10.179 27.946 1.00 21.15 410 ILE A CA 1
ATOM 1551 C C . ILE A 1 95 ? 12.837 11.229 27.073 1.00 25.96 410 ILE A C 1
ATOM 1552 O O . ILE A 1 95 ? 12.868 12.422 27.392 1.00 25.48 410 ILE A O 1
ATOM 1568 N N . ASN A 1 96 ? 13.383 10.800 25.941 1.00 31.39 411 ASN A N 1
ATOM 1569 C CA . ASN A 1 96 ? 14.127 11.721 25.066 1.00 40.11 411 ASN A CA 1
ATOM 1570 C C . ASN A 1 96 ? 13.183 12.439 24.095 1.00 42.12 411 ASN A C 1
ATOM 1571 O O . ASN A 1 96 ? 13.072 12.066 22.919 1.00 47.20 411 ASN A O 1
ATOM 1582 N N . TYR A 1 97 ? 12.514 13.510 24.579 1.00 37.17 412 TYR A N 1
ATOM 1583 C CA . TYR A 1 97 ? 11.619 14.291 23.705 1.00 30.62 412 TYR A CA 1
ATOM 1584 C C . TYR A 1 97 ? 12.412 15.354 22.935 1.00 32.94 412 TYR A C 1
ATOM 1585 O O . TYR A 1 97 ? 12.677 16.443 23.460 1.00 41.08 412 TYR A O 1
ATOM 1603 N N . LYS A 1 98 ? 12.726 15.097 21.748 1.00 23.87 413 LYS A N 1
ATOM 1604 C CA . LYS A 1 98 ? 13.383 16.041 20.862 1.00 20.03 413 LYS A CA 1
ATOM 1605 C C . LYS A 1 98 ? 12.346 16.625 19.900 1.00 15.68 413 LYS A C 1
ATOM 1606 O O . LYS A 1 98 ? 11.338 15.993 19.605 1.00 16.16 413 LYS A O 1
ATOM 1625 N N . PRO A 1 99 ? 12.597 17.817 19.398 1.00 14.65 414 PRO A N 1
ATOM 1626 C CA . PRO A 1 99 ? 11.764 18.369 18.333 1.00 13.67 414 PRO A CA 1
ATOM 1627 C C . PRO A 1 99 ? 11.635 17.365 17.191 1.00 12.93 414 PRO A C 1
ATOM 1628 O O . PRO A 1 99 ? 12.591 16.683 16.844 1.00 14.61 414 PRO A O 1
ATOM 1639 N N . TRP A 1 100 ? 10.464 17.348 16.564 1.00 12.73 415 TRP A N 1
ATOM 1640 C CA . TRP A 1 100 ? 10.195 16.458 15.437 1.00 11.88 415 TRP A CA 1
ATOM 1641 C C . TRP A 1 100 ? 10.794 17.037 14.155 1.00 12.29 415 TRP A C 1
ATOM 1642 O O . TRP A 1 100 ? 10.580 18.200 13.827 1.00 13.13 415 TRP A O 1
ATOM 1663 N N . ASP A 1 101 ? 11.519 16.205 13.427 1.00 12.36 416 ASP A N 1
ATOM 1664 C CA . ASP A 1 101 ? 11.961 16.561 12.084 1.00 12.81 416 ASP A CA 1
ATOM 1665 C C . ASP A 1 101 ? 10.852 16.319 11.059 1.00 11.34 416 ASP A C 1
ATOM 1666 O O . ASP A 1 101 ? 9.784 15.835 11.392 1.00 12.02 416 ASP A O 1
ATOM 1675 N N . CYS A 1 102 ? 11.093 16.720 9.804 1.00 12.19 417 CYS A N 1
ATOM 1676 C CA . CYS A 1 102 ? 10.025 16.645 8.815 1.00 11.97 417 CYS A CA 1
ATOM 1677 C C . CYS A 1 102 ? 9.615 15.200 8.583 1.00 12.53 417 CYS A C 1
ATOM 1678 O O . CYS A 1 102 ? 8.426 14.905 8.420 1.00 12.75 417 CYS A O 1
ATOM 1685 N N . HIS A 1 103 ? 10.587 14.292 8.504 1.00 13.26 418 HIS A N 1
ATOM 1686 C CA A HIS A 1 103 ? 10.231 12.900 8.270 0.55 15.14 418 HIS A CA 1
ATOM 1687 C CA B HIS A 1 103 ? 10.245 12.893 8.279 0.45 15.14 418 HIS A CA 1
ATOM 1688 C C . HIS A 1 103 ? 9.365 12.365 9.404 1.00 14.04 418 HIS A C 1
ATOM 1689 O O . HIS A 1 103 ? 8.367 11.667 9.164 1.00 14.54 418 HIS A O 1
ATOM 1716 N N . THR A 1 104 ? 9.665 12.754 10.635 1.00 13.99 419 THR A N 1
ATOM 1717 C CA . THR A 1 104 ? 8.857 12.352 11.777 1.00 13.10 419 THR A CA 1
ATOM 1718 C C . THR A 1 104 ? 7.462 12.923 11.651 1.00 12.43 419 THR A C 1
ATOM 1719 O O . THR A 1 104 ? 6.471 12.212 11.871 1.00 13.08 419 THR A O 1
ATOM 1730 N N . ILE A 1 105 ? 7.356 14.222 11.364 1.00 12.21 420 ILE A N 1
ATOM 1731 C CA . ILE A 1 105 ? 6.048 14.867 11.192 1.00 12.16 420 ILE A CA 1
ATOM 1732 C C . ILE A 1 105 ? 5.220 14.165 10.151 1.00 12.61 420 ILE A C 1
ATOM 1733 O O . ILE A 1 105 ? 4.045 13.868 10.363 1.00 13.55 420 ILE A O 1
ATOM 1749 N N . LEU A 1 106 ? 5.821 13.922 8.980 1.00 13.15 421 LEU A N 1
ATOM 1750 C CA . LEU A 1 106 ? 5.099 13.308 7.871 1.00 14.06 421 LEU A CA 1
ATOM 1751 C C . LEU A 1 106 ? 4.658 11.889 8.214 1.00 14.96 421 LEU A C 1
ATOM 1752 O O . LEU A 1 106 ? 3.674 11.403 7.659 1.00 16.70 421 LEU A O 1
ATOM 1768 N N . SER A 1 107 ? 5.411 11.211 9.086 1.00 14.57 422 SER A N 1
ATOM 1769 C CA A SER A 1 107 ? 5.116 9.831 9.448 0.75 15.25 422 SER A CA 1
ATOM 1770 C CA B SER A 1 107 ? 5.132 9.835 9.470 0.25 15.82 422 SER A CA 1
ATOM 1771 C C . SER A 1 107 ? 4.053 9.722 10.542 1.00 14.84 422 SER A C 1
ATOM 1772 O O . SER A 1 107 ? 3.559 8.612 10.804 1.00 15.71 422 SER A O 1
ATOM 1787 N N . LYS A 1 108 ? 3.669 10.825 11.200 1.00 14.53 423 LYS A N 1
ATOM 1788 C CA . LYS A 1 108 ? 2.558 10.798 12.166 1.00 14.47 423 LYS A CA 1
ATOM 1789 C C . LYS A 1 108 ? 1.261 10.547 11.416 1.00 14.21 423 LYS A C 1
ATOM 1790 O O . LYS A 1 108 ? 1.183 10.801 10.207 1.00 14.35 423 LYS A O 1
ATOM 1809 N N . PRO A 1 109 ? 0.214 10.096 12.107 1.00 14.81 424 PRO A N 1
ATOM 1810 C CA . PRO A 1 109 ? -1.065 9.942 11.421 1.00 16.21 424 PRO A CA 1
ATOM 1811 C C . PRO A 1 109 ? -1.461 11.218 10.699 1.00 16.03 424 PRO A C 1
ATOM 1812 O O . PRO A 1 109 ? -1.272 12.316 11.209 1.00 16.54 424 PRO A O 1
ATOM 1823 N N . ARG A 1 110 ? -2.043 11.108 9.507 1.00 17.44 425 ARG A N 1
ATOM 1824 C CA . ARG A 1 110 ? -2.448 12.302 8.800 1.00 18.22 425 ARG A CA 1
ATOM 1825 C C . ARG A 1 110 ? -3.523 13.048 9.566 1.00 16.67 425 ARG A C 1
ATOM 1826 O O . ARG A 1 110 ? -4.342 12.428 10.240 1.00 16.86 425 ARG A O 1
ATOM 1847 N N . PRO A 1 111 ? -3.525 14.378 9.489 1.00 15.98 426 PRO A N 1
ATOM 1848 C CA . PRO A 1 111 ? -4.546 15.143 10.205 1.00 15.25 426 PRO A CA 1
ATOM 1849 C C . PRO A 1 111 ? -5.931 14.914 9.633 1.00 16.05 426 PRO A C 1
ATOM 1850 O O . PRO A 1 111 ? -6.136 14.874 8.422 1.00 18.45 426 PRO A O 1
ATOM 1861 N N . GLY A 1 112 ? -6.894 14.804 10.534 1.00 15.77 427 GLY A N 1
ATOM 1862 C CA . GLY A 1 112 ? -8.281 14.788 10.181 1.00 17.62 427 GLY A CA 1
ATOM 1863 C C . GLY A 1 112 ? -8.960 16.076 10.598 1.00 17.64 427 GLY A C 1
ATOM 1864 O O . GLY A 1 112 ? -8.311 17.075 10.933 1.00 17.19 427 GLY A O 1
ATOM 1868 N N . ARG A 1 113 ? -10.266 16.058 10.588 1.00 21.20 428 ARG A N 1
ATOM 1869 C CA . ARG A 1 113 ? -11.005 17.240 11.006 1.00 22.14 428 ARG A CA 1
ATOM 1870 C C . ARG A 1 113 ? -10.604 17.624 12.416 1.00 20.67 428 ARG A C 1
ATOM 1871 O O . ARG A 1 113 ? -10.573 16.784 13.311 1.00 22.52 428 ARG A O 1
ATOM 1875 N N . GLY A 1 114 ? -10.307 18.893 12.615 1.00 19.07 429 GLY A N 1
ATOM 1876 C CA . GLY A 1 114 ? -9.940 19.458 13.906 1.00 17.37 429 GLY A CA 1
ATOM 1877 C C . GLY A 1 114 ? -8.494 19.342 14.271 1.00 15.09 429 GLY A C 1
ATOM 1878 O O . GLY A 1 114 ? -8.132 19.748 15.380 1.00 15.38 429 GLY A O 1
ATOM 1882 N N . ASP A 1 115 ? -7.668 18.789 13.404 1.00 14.13 430 ASP A N 1
ATOM 1883 C CA . ASP A 1 115 ? -6.240 18.611 13.626 1.00 13.09 430 ASP A CA 1
ATOM 1884 C C . ASP A 1 115 ? -5.440 19.658 12.851 1.00 12.79 430 ASP A C 1
ATOM 1885 O O . ASP A 1 115 ? -5.782 19.972 11.719 1.00 14.88 430 ASP A O 1
ATOM 1894 N N . TYR A 1 116 ? -4.336 20.113 13.423 1.00 11.92 431 TYR A N 1
ATOM 1895 C CA . TYR A 1 116 ? -3.446 21.100 12.822 1.00 12.45 431 TYR A CA 1
ATOM 1896 C C . TYR A 1 116 ? -2.021 20.567 12.707 1.00 11.96 431 TYR A C 1
ATOM 1897 O O . TYR A 1 116 ? -1.153 21.293 12.220 1.00 12.73 431 TYR A O 1
ATOM 1915 N N . HIS A 1 117 ? -1.742 19.349 13.187 1.00 12.11 432 HIS A N 1
ATOM 1916 C CA . HIS A 1 117 ? -0.417 18.759 13.016 1.00 11.73 432 HIS A CA 1
ATOM 1917 C C . HIS A 1 117 ? -0.216 18.344 11.553 1.00 11.19 432 HIS A C 1
ATOM 1918 O O . HIS A 1 117 ? -1.154 18.327 10.768 1.00 12.77 432 HIS A O 1
ATOM 1932 N N . GLY A 1 118 ? 0.996 17.967 11.230 1.00 11.42 433 GLY A N 1
ATOM 1933 C CA . GLY A 1 118 ? 1.335 17.491 9.900 1.00 11.93 433 GLY A CA 1
ATOM 1934 C C . GLY A 1 118 ? 2.124 18.529 9.117 1.00 10.93 433 GLY A C 1
ATOM 1935 O O . GLY A 1 118 ? 2.798 19.405 9.682 1.00 11.66 433 GLY A O 1
ATOM 1939 N N . CYS A 1 119 ? 2.049 18.398 7.789 1.00 12.30 434 CYS A N 1
ATOM 1940 C CA . CYS A 1 119 ? 2.812 19.237 6.851 1.00 12.16 434 CYS A CA 1
ATOM 1941 C C . CYS A 1 119 ? 1.813 19.850 5.874 1.00 12.46 434 CYS A C 1
ATOM 1942 O O . CYS A 1 119 ? 1.250 19.110 5.046 1.00 12.98 434 CYS A O 1
ATOM 1949 N N . PRO A 1 120 ? 1.587 21.158 5.895 1.00 12.01 435 PRO A N 1
ATOM 1950 C CA . PRO A 1 120 ? 0.615 21.739 4.977 1.00 13.08 435 PRO A CA 1
ATOM 1951 C C . PRO A 1 120 ? 0.886 21.474 3.504 1.00 13.25 435 PRO A C 1
ATOM 1952 O O . PRO A 1 120 ? -0.067 21.475 2.715 1.00 14.01 435 PRO A O 1
ATOM 1963 N N . PHE A 1 121 ? 2.128 21.323 3.101 1.00 12.76 436 PHE A N 1
ATOM 1964 C CA . PHE A 1 121 ? 2.402 21.064 1.692 1.00 12.81 436 PHE A CA 1
ATOM 1965 C C . PHE A 1 121 ? 1.766 19.770 1.220 1.00 14.18 436 PHE A C 1
ATOM 1966 O O . PHE A 1 121 ? 1.471 19.630 0.026 1.00 15.54 436 PHE A O 1
ATOM 1983 N N . ARG A 1 122 ? 1.603 18.824 2.125 1.00 14.44 437 ARG A N 1
ATOM 1984 C CA . ARG A 1 122 ? 0.864 17.606 1.877 1.00 15.28 437 ARG A CA 1
ATOM 1985 C C . ARG A 1 122 ? -0.603 17.722 2.189 1.00 15.68 437 ARG A C 1
ATOM 1986 O O . ARG A 1 122 ? -1.438 17.171 1.468 1.00 18.25 437 ARG A O 1
ATOM 2007 N N . ASP A 1 123 ? -0.923 18.325 3.319 1.00 15.54 438 ASP A N 1
ATOM 2008 C CA . ASP A 1 123 ? -2.245 18.198 3.901 1.00 16.73 438 ASP A CA 1
ATOM 2009 C C . ASP A 1 123 ? -3.240 19.230 3.404 1.00 18.61 438 ASP A C 1
ATOM 2010 O O . ASP A 1 123 ? -4.444 18.979 3.500 1.00 21.76 438 ASP A O 1
ATOM 2019 N N . TRP A 1 124 ? -2.788 20.368 2.899 1.00 18.60 439 TRP A N 1
ATOM 2020 C CA . TRP A 1 124 ? -3.701 21.385 2.399 1.00 19.45 439 TRP A CA 1
ATOM 2021 C C . TRP A 1 124 ? -4.044 21.155 0.935 1.00 20.43 439 TRP A C 1
ATOM 2022 O O . TRP A 1 124 ? -3.250 20.616 0.152 1.00 20.79 439 TRP A O 1
ATOM 2043 N N . SER A 1 125 ? -5.221 21.608 0.578 1.00 21.55 440 SER A N 1
ATOM 2044 C CA . SER A 1 125 ? -5.559 21.661 -0.841 1.00 22.68 440 SER A CA 1
ATOM 2045 C C . SER A 1 125 ? -4.678 22.682 -1.558 1.00 22.60 440 SER A C 1
ATOM 2046 O O . SER A 1 125 ? -4.119 23.610 -0.951 1.00 22.32 440 SER A O 1
ATOM 2054 N N . HIS A 1 126 ? -4.566 22.524 -2.877 1.00 22.54 441 HIS A N 1
ATOM 2055 C CA A HIS A 1 126 ? -3.785 23.480 -3.661 0.79 22.72 441 HIS A CA 1
ATOM 2056 C CA B HIS A 1 126 ? -3.782 23.477 -3.658 0.21 23.34 441 HIS A CA 1
ATOM 2057 C C . HIS A 1 126 ? -4.360 24.886 -3.561 1.00 23.44 441 HIS A C 1
ATOM 2058 O O . HIS A 1 126 ? -3.611 25.867 -3.580 1.00 22.84 441 HIS A O 1
ATOM 2085 N N . GLU A 1 127 ? -5.687 25.000 -3.463 1.00 25.38 442 GLU A N 1
ATOM 2086 C CA . GLU A 1 127 ? -6.302 26.309 -3.344 1.00 27.63 442 GLU A CA 1
ATOM 2087 C C . GLU A 1 127 ? -5.963 26.963 -2.017 1.00 25.34 442 GLU A C 1
ATOM 2088 O O . GLU A 1 127 ? -5.657 28.161 -1.976 1.00 24.59 442 GLU A O 1
ATOM 2100 N N . ARG A 1 128 ? -5.962 26.154 -0.954 1.00 23.75 443 ARG A N 1
ATOM 2101 C CA . ARG A 1 128 ? -5.607 26.580 0.424 1.00 23.78 443 ARG A CA 1
ATOM 2102 C C . ARG A 1 128 ? -4.150 27.057 0.410 1.00 21.45 443 ARG A C 1
ATOM 2103 O O . ARG A 1 128 ? -3.884 28.153 0.941 1.00 22.67 443 ARG A O 1
ATOM 2124 N N . LEU A 1 129 ? -3.250 26.259 -0.178 1.00 20.86 444 LEU A N 1
ATOM 2125 C CA . LEU A 1 129 ? -1.839 26.589 -0.279 1.00 20.09 444 LEU A CA 1
ATOM 2126 C C . LEU A 1 129 ? -1.618 27.844 -1.106 1.00 20.34 444 LEU A C 1
ATOM 2127 O O . LEU A 1 129 ? -0.808 28.701 -0.746 1.00 20.87 444 LEU A O 1
ATOM 2143 N N . SER A 1 130 ? -2.270 27.935 -2.271 1.00 20.86 445 SER A N 1
ATOM 2144 C CA A SER A 1 130 ? -2.064 29.089 -3.140 0.58 21.79 445 SER A CA 1
ATOM 2145 C CA B SER A 1 130 ? -2.053 29.090 -3.136 0.42 21.26 445 SER A CA 1
ATOM 2146 C C . SER A 1 130 ? -2.434 30.379 -2.422 1.00 20.79 445 SER A C 1
ATOM 2147 O O . SER A 1 130 ? -1.713 31.374 -2.505 1.00 22.11 445 SER A O 1
ATOM 2162 N N . ALA A 1 131 ? -3.555 30.379 -1.695 1.00 21.56 446 ALA A N 1
ATOM 2163 C CA . ALA A 1 131 ? -3.961 31.585 -0.998 1.00 23.24 446 ALA A CA 1
ATOM 2164 C C . ALA A 1 131 ? -2.953 31.950 0.075 1.00 21.79 446 ALA A C 1
ATOM 2165 O O . ALA A 1 131 ? -2.614 33.127 0.243 1.00 23.10 446 ALA A O 1
ATOM 2172 N N . GLU A 1 132 ? -2.451 30.924 0.766 1.00 21.09 447 GLU A N 1
ATOM 2173 C CA . GLU A 1 132 ? -1.436 31.050 1.842 1.00 21.81 447 GLU A CA 1
ATOM 2174 C C . GLU A 1 132 ? -0.150 31.629 1.241 1.00 19.84 447 GLU A C 1
ATOM 2175 O O . GLU A 1 132 ? 0.445 32.519 1.880 1.00 20.99 447 GLU A O 1
ATOM 2187 N N . LEU A 1 133 ? 0.260 31.142 0.063 1.00 19.15 448 LEU A N 1
ATOM 2188 C CA . LEU A 1 133 ? 1.471 31.596 -0.600 1.00 19.46 448 LEU A CA 1
ATOM 2189 C C . LEU A 1 133 ? 1.301 32.978 -1.208 1.00 19.09 448 LEU A C 1
ATOM 2190 O O . LEU A 1 133 ? 2.237 33.790 -1.166 1.00 19.44 448 LEU A O 1
ATOM 2206 N N . ARG A 1 134 ? 0.017 33.321 -1.739 1.00 20.97 449 ARG A N 1
ATOM 2207 C CA . ARG A 1 134 ? -0.151 34.700 -2.175 1.00 23.16 449 ARG A CA 1
ATOM 2208 C C . ARG A 1 134 ? 0.002 35.669 -0.995 1.00 22.96 449 ARG A C 1
ATOM 2209 O O . ARG A 1 134 ? 0.639 36.721 -1.104 1.00 23.63 449 ARG A O 1
ATOM 2217 N N . SER A 1 135 ? -0.482 35.269 0.182 1.00 23.22 450 SER A N 1
ATOM 2218 C CA A SER A 1 135 ? -0.317 36.181 1.305 0.71 23.99 450 SER A CA 1
ATOM 2219 C CA B SER A 1 135 ? -0.322 36.145 1.339 0.29 23.91 450 SER A CA 1
ATOM 2220 C C . SER A 1 135 ? 1.142 36.383 1.695 1.00 23.94 450 SER A C 1
ATOM 2221 O O . SER A 1 135 ? 1.474 37.404 2.316 1.00 26.04 450 SER A O 1
ATOM 2236 N N . MET A 1 136 ? 2.013 35.443 1.375 1.00 21.91 451 MET A N 1
ATOM 2237 C CA . MET A 1 136 ? 3.452 35.559 1.574 1.00 22.31 451 MET A CA 1
ATOM 2238 C C . MET A 1 136 ? 4.150 36.216 0.387 1.00 21.93 451 MET A C 1
ATOM 2239 O O . MET A 1 136 ? 5.376 36.157 0.304 1.00 23.11 451 MET A O 1
ATOM 2253 N N . LYS A 1 137 ? 3.388 36.884 -0.493 1.00 21.40 452 LYS A N 1
ATOM 2254 C CA . LYS A 1 137 ? 3.885 37.682 -1.597 1.00 23.31 452 LYS A CA 1
ATOM 2255 C C . LYS A 1 137 ? 4.491 36.861 -2.718 1.00 20.79 452 LYS A C 1
ATOM 2256 O O . LYS A 1 137 ? 5.223 37.425 -3.531 1.00 23.54 452 LYS A O 1
ATOM 2275 N N . LEU A 1 138 ? 4.188 35.564 -2.812 1.00 18.65 453 LEU A N 1
ATOM 2276 C CA . LEU A 1 138 ? 4.652 34.792 -3.958 1.00 17.49 453 LEU A CA 1
ATOM 2277 C C . LEU A 1 138 ? 3.770 35.058 -5.167 1.00 17.82 453 LEU A C 1
ATOM 2278 O O . LEU A 1 138 ? 2.569 35.291 -5.038 1.00 19.09 453 LEU A O 1
ATOM 2294 N N . THR A 1 139 ? 4.383 35.023 -6.342 1.00 16.35 454 THR A N 1
ATOM 2295 C CA . THR A 1 139 ? 3.684 35.234 -7.588 1.00 17.15 454 THR A CA 1
ATOM 2296 C C . THR A 1 139 ? 3.182 33.913 -8.182 1.00 17.23 454 THR A C 1
ATOM 2297 O O . THR A 1 139 ? 3.491 32.821 -7.708 1.00 16.04 454 THR A O 1
ATOM 2308 N N . GLN A 1 140 ? 2.394 34.018 -9.256 1.00 18.03 455 GLN A N 1
ATOM 2309 C CA . GLN A 1 140 ? 1.838 32.820 -9.866 1.00 20.44 455 GLN A CA 1
ATOM 2310 C C . GLN A 1 140 ? 2.894 31.808 -10.267 1.00 16.73 455 GLN A C 1
ATOM 2311 O O . GLN A 1 140 ? 2.711 30.621 -10.010 1.00 16.38 455 GLN A O 1
ATOM 2325 N N . ALA A 1 141 ? 3.970 32.235 -10.952 1.00 15.91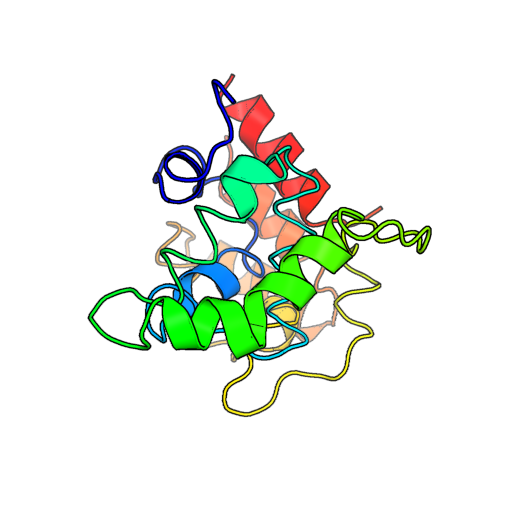 456 ALA A N 1
ATOM 2326 C CA . ALA A 1 141 ? 4.969 31.269 -11.400 1.00 15.70 456 ALA A CA 1
ATOM 2327 C C . ALA A 1 141 ? 5.599 30.576 -10.210 1.00 14.85 456 ALA A C 1
ATOM 2328 O O . ALA A 1 141 ? 5.915 29.378 -10.249 1.00 15.52 456 ALA A O 1
ATOM 2335 N N . GLN A 1 142 ? 5.838 31.345 -9.141 1.00 14.13 457 GLN A N 1
ATOM 2336 C CA . GLN A 1 142 ? 6.420 30.782 -7.933 1.00 13.89 457 GLN A CA 1
ATOM 2337 C C . GLN A 1 142 ? 5.483 29.721 -7.346 1.00 13.88 457 GLN A C 1
ATOM 2338 O O . GLN A 1 142 ? 5.918 28.632 -6.940 1.00 14.66 457 GLN A O 1
ATOM 2352 N N . ILE A 1 143 ? 4.199 30.067 -7.220 1.00 14.32 458 ILE A N 1
ATOM 2353 C CA . ILE A 1 143 ? 3.219 29.150 -6.674 1.00 15.20 458 ILE A CA 1
ATOM 2354 C C . ILE A 1 143 ? 3.129 27.890 -7.499 1.00 14.52 458 ILE A C 1
ATOM 2355 O O . ILE A 1 143 ? 3.071 26.792 -6.938 1.00 15.20 458 ILE A O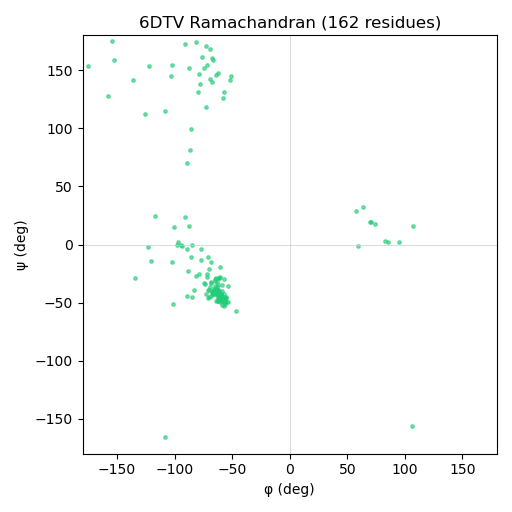 1
ATOM 2371 N N . ILE A 1 144 ? 3.093 28.013 -8.818 1.00 15.00 459 ILE A N 1
ATOM 2372 C CA . ILE A 1 144 ? 3.022 26.843 -9.671 1.00 15.94 459 ILE A CA 1
ATOM 2373 C C . ILE A 1 144 ? 4.182 25.903 -9.401 1.00 14.83 459 ILE A C 1
ATOM 2374 O O . ILE A 1 144 ? 4.010 24.675 -9.357 1.00 15.63 459 ILE A O 1
ATOM 2390 N N . SER A 1 145 ? 5.393 26.453 -9.245 1.00 14.12 460 SER A N 1
ATOM 2391 C CA . SER A 1 145 ? 6.553 25.623 -8.972 1.00 14.53 460 SER A CA 1
ATOM 2392 C C . SER A 1 145 ? 6.440 24.921 -7.613 1.00 14.30 460 SER A C 1
ATOM 2393 O O . SER A 1 145 ? 6.741 23.714 -7.496 1.00 14.36 460 SER A O 1
ATOM 2401 N N . VAL A 1 146 ? 5.975 25.650 -6.574 1.00 13.18 461 VAL A N 1
ATOM 2402 C CA . VAL A 1 146 ? 5.809 25.006 -5.265 1.00 12.89 461 VAL A CA 1
ATOM 2403 C C . VAL A 1 146 ? 4.791 23.877 -5.374 1.00 13.95 461 VAL A C 1
ATOM 2404 O O . VAL A 1 146 ? 4.993 22.776 -4.849 1.00 14.14 461 VAL A O 1
ATOM 2417 N N . LEU A 1 147 ? 3.659 24.147 -6.047 1.00 14.16 462 LEU A N 1
ATOM 2418 C CA . LEU A 1 147 ? 2.628 23.144 -6.180 1.00 15.06 462 LEU A CA 1
ATOM 2419 C C . LEU A 1 147 ? 3.096 21.945 -6.988 1.00 15.67 462 LEU A C 1
ATOM 2420 O O . LEU A 1 147 ? 2.640 20.824 -6.735 1.00 16.70 462 LEU A O 1
ATOM 2436 N N . ASP A 1 148 ? 3.989 22.140 -7.953 1.00 15.36 463 ASP A N 1
ATOM 2437 C CA . ASP A 1 148 ? 4.533 21.024 -8.714 1.00 16.26 463 ASP A CA 1
ATOM 2438 C C . ASP A 1 148 ? 5.273 20.086 -7.761 1.00 16.51 463 ASP A C 1
ATOM 2439 O O . ASP A 1 148 ? 5.101 18.859 -7.798 1.00 17.59 463 ASP A O 1
ATOM 2448 N N . SER A 1 149 ? 6.084 20.645 -6.855 1.00 15.55 464 SER A N 1
ATOM 2449 C CA . SER A 1 149 ? 6.728 19.788 -5.854 1.00 15.52 464 SER A CA 1
ATOM 2450 C C . SER A 1 149 ? 5.712 19.058 -5.009 1.00 15.56 464 SER A C 1
ATOM 2451 O O . SER A 1 149 ? 5.889 17.884 -4.698 1.00 16.61 464 SER A O 1
ATOM 2459 N N . CYS A 1 150 ? 4.673 19.755 -4.573 1.00 15.47 465 CYS A N 1
ATOM 2460 C CA . CYS A 1 150 ? 3.665 19.110 -3.745 1.00 15.88 465 CYS A CA 1
ATOM 2461 C C . CYS A 1 150 ? 3.026 17.947 -4.477 1.00 17.15 465 CYS A C 1
ATOM 2462 O O . CYS A 1 150 ? 2.860 16.875 -3.920 1.00 18.76 465 CYS A O 1
ATOM 2470 N N . GLN A 1 151 ? 2.665 18.126 -5.742 1.00 19.23 466 GLN A N 1
ATOM 2471 C CA . GLN A 1 151 ? 1.998 17.063 -6.481 1.00 21.57 466 GLN A CA 1
ATOM 2472 C C . GLN A 1 151 ? 2.907 15.860 -6.675 1.00 20.71 466 GLN A C 1
ATOM 2473 O O . GLN A 1 151 ? 2.406 14.727 -6.789 1.00 22.94 466 GLN A O 1
ATOM 2487 N N . LYS A 1 152 ? 4.208 16.081 -6.750 1.00 19.78 467 LYS A N 1
ATOM 2488 C CA . LYS A 1 152 ? 5.227 15.031 -6.816 1.00 20.81 467 LYS A CA 1
ATOM 2489 C C . LYS A 1 152 ? 5.508 14.377 -5.467 1.00 21.22 467 LYS A C 1
ATOM 2490 O O . LYS A 1 152 ? 6.315 13.425 -5.407 1.00 23.02 467 LYS A O 1
ATOM 2509 N N . GLY A 1 153 ? 4.897 14.850 -4.383 1.00 18.89 468 GLY A N 1
ATOM 2510 C CA . GLY A 1 153 ? 5.176 14.285 -3.075 1.00 18.49 468 GLY A CA 1
ATOM 2511 C C . GLY A 1 153 ? 6.407 14.836 -2.416 1.00 18.04 468 GLY A C 1
ATOM 2512 O O . GLY A 1 153 ? 6.701 14.455 -1.287 1.00 19.93 468 GLY A O 1
ATOM 2516 N N . GLU A 1 154 ? 7.074 15.794 -3.039 1.00 17.50 469 GLU A N 1
ATOM 2517 C CA . GLU A 1 154 ? 8.327 16.346 -2.533 1.00 17.61 469 GLU A CA 1
ATOM 2518 C C . GLU A 1 154 ? 8.059 17.528 -1.602 1.00 15.37 469 GLU A C 1
ATOM 2519 O O . GLU A 1 154 ? 8.375 18.677 -1.890 1.00 15.02 469 GLU A O 1
ATOM 2531 N N . TYR A 1 155 ? 7.506 17.184 -0.438 1.00 15.03 470 TYR A N 1
ATOM 2532 C CA . TYR A 1 155 ? 7.040 18.225 0.475 1.00 13.39 470 TYR A CA 1
ATOM 2533 C C . TYR A 1 155 ? 8.171 19.076 1.032 1.00 13.56 470 TYR A C 1
ATOM 2534 O O . TYR A 1 155 ? 8.019 20.284 1.156 1.00 13.34 470 TYR A O 1
ATOM 2552 N N . THR A 1 156 ? 9.311 18.467 1.377 1.00 13.63 471 THR A N 1
ATOM 2553 C CA . THR A 1 156 ? 10.406 19.235 1.923 1.00 13.89 471 THR A CA 1
AT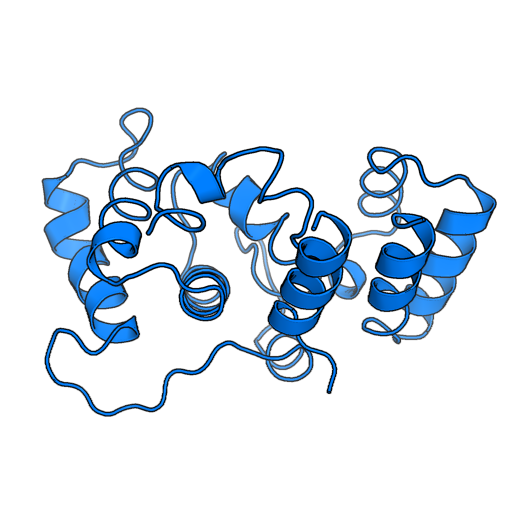OM 2554 C C . THR A 1 156 ? 11.067 20.097 0.851 1.00 13.10 471 THR A C 1
ATOM 2555 O O . THR A 1 156 ? 11.623 21.144 1.176 1.00 13.70 471 THR A O 1
ATOM 2566 N N . ILE A 1 157 ? 11.011 19.679 -0.420 1.00 13.89 472 ILE A N 1
ATOM 2567 C CA A ILE A 1 157 ? 11.463 20.536 -1.511 0.41 14.72 472 ILE A CA 1
ATOM 2568 C CA B ILE A 1 157 ? 11.474 20.548 -1.493 0.59 14.68 472 ILE A CA 1
ATOM 2569 C C . ILE A 1 157 ? 10.538 21.734 -1.655 1.00 13.30 472 ILE A C 1
ATOM 2570 O O . ILE A 1 157 ? 10.995 22.860 -1.855 1.00 13.65 472 ILE A O 1
ATOM 2601 N N . ALA A 1 158 ? 9.214 21.496 -1.591 1.00 13.28 473 ALA A N 1
ATOM 2602 C CA . ALA A 1 158 ? 8.280 22.599 -1.631 1.00 13.40 473 ALA A CA 1
ATOM 2603 C C . ALA A 1 158 ? 8.590 23.615 -0.540 1.00 12.44 473 ALA A C 1
ATOM 2604 O O . ALA A 1 158 ? 8.598 24.836 -0.790 1.00 12.37 473 ALA A O 1
ATOM 2611 N N . CYS A 1 159 ? 8.828 23.126 0.677 1.00 12.13 474 CYS A N 1
ATOM 2612 C CA . CYS A 1 159 ? 9.117 23.990 1.806 1.00 12.05 474 CYS A CA 1
ATOM 2613 C C . CYS A 1 159 ? 10.428 24.755 1.598 1.00 12.40 474 CYS A C 1
ATOM 2614 O O . CYS A 1 159 ? 10.514 25.959 1.897 1.00 12.65 474 CYS A O 1
ATOM 2621 N N . THR A 1 160 ? 11.446 24.080 1.036 1.00 12.66 475 THR A N 1
ATOM 2622 C CA . THR A 1 160 ? 12.707 24.740 0.716 1.00 12.95 475 THR A CA 1
ATOM 2623 C C . THR A 1 160 ? 12.502 25.837 -0.317 1.00 12.57 475 THR A C 1
ATOM 2624 O O . THR A 1 160 ? 13.097 26.913 -0.217 1.00 13.32 475 THR A O 1
ATOM 2635 N N . LYS A 1 161 ? 11.676 25.577 -1.328 1.00 12.70 476 LYS A N 1
ATOM 2636 C CA . LYS A 1 161 ? 11.362 26.619 -2.302 1.00 12.86 476 LYS A CA 1
ATOM 2637 C C . LYS A 1 161 ? 10.730 27.816 -1.633 1.00 12.50 476 LYS A C 1
ATOM 2638 O O . LYS A 1 161 ? 11.086 28.961 -1.914 1.00 13.68 476 LYS A O 1
ATOM 2657 N N . VAL A 1 162 ? 9.760 27.576 -0.757 1.00 12.37 477 VAL A N 1
ATOM 2658 C CA . VAL A 1 162 ? 9.129 28.680 -0.058 1.00 12.27 477 VAL A CA 1
ATOM 2659 C C . VAL A 1 162 ? 10.155 29.458 0.743 1.00 12.14 477 VAL A C 1
ATOM 2660 O O . VAL A 1 162 ? 10.132 30.695 0.740 1.00 13.39 477 VAL A O 1
ATOM 2673 N N . PHE A 1 163 ? 11.067 28.774 1.431 1.00 11.87 478 PHE A N 1
ATOM 2674 C CA . PHE A 1 163 ? 12.113 29.495 2.141 1.00 12.45 478 PHE A CA 1
ATOM 2675 C C . PHE A 1 163 ? 12.883 30.396 1.180 1.00 13.36 478 PHE A C 1
ATOM 2676 O O . PHE A 1 163 ? 13.107 31.588 1.450 1.00 14.26 478 PHE A O 1
ATOM 2693 N N . GLU A 1 164 ? 13.354 29.838 0.069 1.00 13.64 479 GLU A N 1
ATOM 2694 C CA . GLU A 1 164 ? 14.163 30.643 -0.859 1.00 14.75 479 GLU A CA 1
ATOM 2695 C C . GLU A 1 164 ? 13.398 31.819 -1.418 1.00 15.27 479 GLU A C 1
ATOM 2696 O O . GLU A 1 164 ? 13.933 32.932 -1.501 1.00 17.08 479 GLU A O 1
ATOM 2708 N N . MET A 1 165 ? 12.156 31.593 -1.776 1.00 14.82 480 MET A N 1
ATOM 2709 C CA . MET A 1 165 ? 11.353 32.600 -2.433 1.00 16.28 480 MET A CA 1
ATOM 2710 C C . MET A 1 165 ? 10.941 33.711 -1.485 1.00 18.03 480 MET A C 1
ATOM 2711 O O . MET A 1 165 ? 10.747 34.839 -1.917 1.00 21.90 480 MET A O 1
ATOM 2725 N N . THR A 1 166 ? 10.863 33.451 -0.201 1.00 16.80 481 THR A N 1
ATOM 2726 C CA . THR A 1 166 ? 10.504 34.443 0.789 1.00 18.35 481 THR A CA 1
ATOM 2727 C C . THR A 1 166 ? 11.699 35.069 1.482 1.00 21.09 481 THR A C 1
ATOM 2728 O O . THR A 1 166 ? 11.503 35.904 2.381 1.00 25.83 481 THR A O 1
ATOM 2739 N N . HIS A 1 167 ? 12.924 34.733 1.128 1.00 20.44 482 HIS A N 1
ATOM 2740 C CA . HIS A 1 167 ? 14.104 35.392 1.678 1.00 22.57 482 HIS A CA 1
ATOM 2741 C C . HIS A 1 167 ? 14.954 36.009 0.577 1.00 26.97 482 HIS A C 1
ATOM 2742 O O . HIS A 1 167 ? 14.907 35.585 -0.557 1.00 30.51 482 HIS A O 1
ATOM 2756 N N . ASN A 1 168 ? 15.706 37.046 0.929 1.00 31.85 483 ASN A N 1
ATOM 2757 C CA . ASN A 1 168 ? 16.565 37.777 0.010 1.00 36.69 483 ASN A CA 1
ATOM 2758 C C . ASN A 1 168 ? 17.956 37.161 -0.001 1.00 41.00 483 ASN A C 1
ATOM 2759 O O . ASN A 1 168 ? 18.606 37.138 -1.053 1.00 43.33 483 ASN A O 1
ATOM 2763 N N . ILE A 1 182 ? 17.882 15.788 6.460 1.00 30.68 497 ILE A N 1
ATOM 2764 C CA . ILE A 1 182 ? 18.199 16.810 7.443 1.00 31.23 497 ILE A CA 1
ATOM 2765 C C . ILE A 1 182 ? 17.047 17.791 7.572 1.00 24.47 497 ILE A C 1
ATOM 2766 O O . ILE A 1 182 ? 17.094 18.683 8.391 1.00 22.87 497 ILE A O 1
ATOM 2781 N N . ALA A 1 183 ? 15.997 17.592 6.784 1.00 20.26 498 ALA A N 1
ATOM 2782 C CA . ALA A 1 183 ? 14.842 18.483 6.737 1.00 15.65 498 ALA A CA 1
ATOM 2783 C C . ALA A 1 183 ? 14.221 18.590 8.136 1.00 13.85 498 ALA A C 1
ATOM 2784 O O . ALA A 1 183 ? 13.872 17.557 8.753 1.00 13.82 498 ALA A O 1
ATOM 2791 N N . HIS A 1 184 ? 14.064 19.812 8.636 1.00 12.92 499 HIS A N 1
ATOM 2792 C CA . HIS A 1 184 ? 13.641 19.970 10.030 1.00 12.44 499 HIS A CA 1
ATOM 2793 C C . HIS A 1 184 ? 13.022 21.346 10.211 1.00 11.64 499 HIS A C 1
ATOM 2794 O O . HIS A 1 184 ? 13.637 22.349 9.821 1.00 12.32 499 HIS A O 1
ATOM 2808 N N . PRO A 1 185 ? 11.818 21.432 10.772 1.00 11.64 500 PRO A N 1
ATOM 2809 C CA . PRO A 1 185 ? 11.238 22.755 11.041 1.00 11.64 500 PRO A CA 1
ATOM 2810 C C . PRO A 1 185 ? 12.126 23.678 11.840 1.00 11.55 500 PRO A C 1
ATOM 2811 O O . PRO A 1 185 ? 12.112 24.901 11.630 1.00 11.45 500 PRO A O 1
ATOM 2822 N N . ASN A 1 186 ? 12.879 23.120 12.792 1.00 11.21 501 ASN A N 1
ATOM 2823 C CA . ASN A 1 186 ? 13.771 23.961 13.587 1.00 12.08 501 ASN A CA 1
ATOM 2824 C C . ASN A 1 186 ? 14.920 24.522 12.754 1.00 12.15 501 ASN A C 1
ATOM 2825 O O . ASN A 1 186 ? 15.436 25.599 13.060 1.00 13.69 501 ASN A O 1
ATOM 2836 N N . LEU A 1 187 ? 15.374 23.770 11.763 1.00 12.73 502 LEU A N 1
ATOM 2837 C CA . LEU A 1 187 ? 16.374 24.293 10.844 1.00 13.14 502 LEU A CA 1
ATOM 2838 C C . LEU A 1 187 ? 15.805 25.427 10.004 1.00 12.95 502 LEU A C 1
ATOM 2839 O O . LEU A 1 187 ? 16.500 26.416 9.762 1.00 13.37 502 LEU A O 1
ATOM 2855 N N . TYR A 1 188 ? 14.573 25.291 9.511 1.00 12.14 503 TYR A N 1
ATOM 2856 C CA . TYR A 1 188 ? 13.944 26.412 8.820 1.00 11.80 503 TYR A CA 1
ATOM 2857 C C . TYR A 1 188 ? 13.961 27.647 9.694 1.00 12.05 503 TYR A C 1
ATOM 2858 O O . TYR A 1 188 ? 14.383 28.723 9.263 1.00 12.52 503 TYR A O 1
ATOM 2876 N N . PHE A 1 189 ? 13.522 27.503 10.942 1.00 11.72 504 PHE A N 1
ATOM 2877 C CA . PHE A 1 189 ? 13.480 28.641 11.844 1.00 11.61 504 PHE A CA 1
ATOM 2878 C C . PHE A 1 189 ? 14.856 29.232 12.051 1.00 12.42 504 PHE A C 1
ATOM 2879 O O . PHE A 1 189 ? 15.033 30.454 11.969 1.00 12.86 504 PHE A O 1
ATOM 2896 N N . GLU A 1 190 ? 15.852 28.397 12.359 1.00 12.41 505 GLU A N 1
ATOM 2897 C CA . GLU A 1 190 ? 17.167 28.936 12.667 1.00 13.78 505 GLU A CA 1
ATOM 2898 C C . GLU A 1 190 ? 17.779 29.622 11.472 1.00 14.15 505 GLU A C 1
ATOM 2899 O O . GLU A 1 190 ? 18.394 30.690 11.614 1.00 16.06 505 GLU A O 1
ATOM 2911 N N . ARG A 1 191 ? 17.593 29.020 10.295 1.00 14.26 506 ARG A N 1
ATOM 2912 C CA . ARG A 1 191 ? 18.094 29.543 8.998 1.00 15.34 506 ARG A CA 1
ATOM 2913 C C . ARG A 1 191 ? 17.467 30.919 8.753 1.00 14.70 506 ARG A C 1
ATOM 2914 O O . ARG A 1 191 ? 18.212 31.848 8.383 1.00 16.54 506 ARG A O 1
ATOM 2935 N N . SER A 1 192 ? 16.149 31.039 8.955 1.00 13.55 507 SER A N 1
ATOM 2936 C CA . SER A 1 192 ? 15.411 32.294 8.754 1.00 13.25 507 SER A CA 1
ATOM 2937 C C . SER A 1 192 ? 15.787 33.354 9.781 1.00 13.74 507 SER A C 1
ATOM 2938 O O . SER A 1 192 ? 16.043 34.520 9.438 1.00 14.60 507 SER A O 1
ATOM 2946 N N . ARG A 1 193 ? 15.880 32.951 11.041 1.00 14.27 508 ARG A N 1
ATOM 2947 C CA . ARG A 1 193 ? 16.186 33.895 12.101 1.00 16.01 508 ARG A CA 1
ATOM 2948 C C . ARG A 1 193 ? 17.590 34.475 11.918 1.00 17.80 508 ARG A C 1
ATOM 2949 O O . ARG A 1 193 ? 17.815 35.679 12.119 1.00 17.88 508 ARG A O 1
ATOM 2970 N N . GLN A 1 194 ? 18.569 33.637 11.528 1.00 19.03 509 GLN A N 1
ATOM 2971 C CA . GLN A 1 194 ? 19.917 34.134 11.273 1.00 22.19 509 GLN A CA 1
ATOM 2972 C C . GLN A 1 194 ? 19.916 35.212 10.186 1.00 21.11 509 GLN A C 1
ATOM 2973 O O . GLN A 1 194 ? 20.689 36.165 10.257 1.00 21.29 509 GLN A O 1
ATOM 2977 N N . LEU A 1 195 ? 19.055 35.105 9.182 1.00 19.28 510 LEU A N 1
ATOM 2978 C CA . LEU A 1 195 ? 18.944 36.103 8.126 1.00 20.07 510 LEU A CA 1
ATOM 2979 C C . LEU A 1 195 ? 18.314 37.415 8.592 1.00 21.70 510 LEU A C 1
ATOM 2980 O O . LEU A 1 195 ? 18.367 38.401 7.852 1.00 24.48 510 LEU A O 1
ATOM 2996 N N . GLN A 1 196 ? 17.732 37.486 9.786 1.00 20.42 511 GLN A N 1
ATOM 2997 C CA . GLN A 1 196 ? 17.321 38.749 10.391 1.00 20.91 511 GLN A CA 1
ATOM 2998 C C . GLN A 1 196 ? 18.444 39.416 11.148 1.00 22.92 511 GLN A C 1
ATOM 2999 O O . GLN A 1 196 ? 18.308 40.578 11.522 1.00 24.95 511 GLN A O 1
ATOM 3013 N N . LYS A 1 197 ? 19.554 38.734 11.379 1.00 22.77 512 LYS A N 1
ATOM 3014 C CA . LYS A 1 197 ? 20.627 39.226 12.228 1.00 25.67 512 LYS A CA 1
ATOM 3015 C C . LYS A 1 197 ? 21.883 39.577 11.468 1.00 25.73 512 LYS A C 1
ATOM 3016 O O . LYS A 1 197 ? 21.826 39.780 10.250 1.00 24.12 512 LYS A O 1
#

Nearest PDB structures (foldseek):
  6dtv-assembly1_A  TM=1.005E+00  e=2.150E-29  Saccharomyces cerevisiae
  6di6-assembly1_A  TM=1.005E+00  e=1.633E-28  Saccharomyces cerevisiae JAY291
  6di2-assembly1_A  TM=1.005E+00  e=2.549E-28  Saccharomyces cerevisiae JAY291
  7tl3-assembly1_A  TM=1.004E+00  e=3.430E-28  Saccharomyces cerevisiae
  7tl4-assembly1_A  TM=1.000E+00  e=1.513E-27  Saccharomyces cerevisiae

Solvent-accessible surface area: 9851 Å² total; per-residue (Å²): 115,111,47,19,28,10,147,22,0,71,40,158,102,6,30,61,2,2,3,6,13,0,47,22,0,9,90,1,2,93,72,67,25,58,4,129,126,80,3,31,13,4,0,0,1,5,0,74,38,12,46,3,38,26,106,22,1,35,104,3,1,19,86,1,0,27,56,129,71,67,23,82,85,129,90,2,76,178,81,26,101,138,42,3,57,33,6,34,30,74,58,50,35,231,103,120,64,135,37,34,52,22,140,46,5,41,79,64,71,165,36,43,104,52,34,65,6,1,19,2,7,34,47,37,61,74,132,105,0,16,41,31,0,135,75,41,173,13,82,116,76,52,2,104,38,0,25,58,1,8,136,124,36,74,46,47,83,0,23,81,50,2,33,132,54,49,50,156,184,38,48,5,17,50,21,2,85,130,2,32,63,116,79,177

Foldseek 3Di:
DVQQFLVNCPPCLLVVLFFPLLVLLVVLLQVLLDAPDVSCLQNLQLSVLLPYDLVRSLVNSLCSNCDPNNDDSVCCVVPPSVVSCVLVCVVPDDDDRHHDFLVRQQPP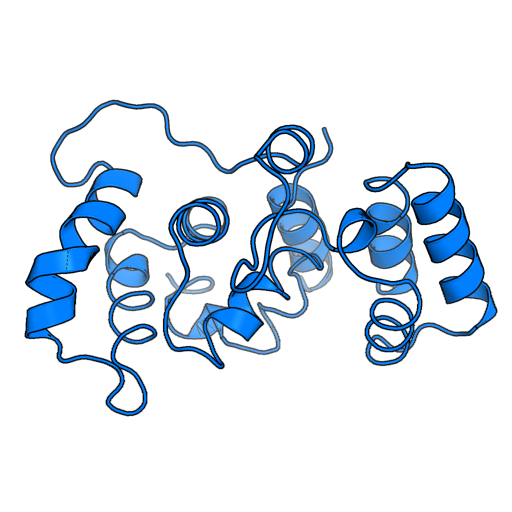PQDDPRHSTHACLANPDLVRVVVVVVVLVDDPVLSVVLNVCSVVVNRLVSRVSSLVRSPCNGGRSCSSVVRSVSVD

Secondary structure (DSSP, 8-state):
--SSSTTGGGSHHHHTT--HHHHHHHHHHHHHS---HHHHHHHHHHHHHHT--HHHHHHHHHHHHHGGGSS-HHHHHHHTHHHHHHHTTTTS-----PPP-HHHHHHSPPP-TT---S-HHHHS-HHHHHHHHHHTT--HHHHHHHHHHHHTT-HHHHHHHHHHHH-----HHHHHHHHHHTT-

Radius of gyration: 16.54 Å; Cα contacts (8 Å, |Δi|>4): 219; chains: 1; bounding box: 33×30×48 Å

B-factor: mean 19.98, std 8.8, range [9.57, 60.79]

Sequence (184 aa):
DDEINAQSVWSEEISSSNYPLLCIKKNLMEGLKKKNHHLRRYYGRRQQLSSLFLKKGIGLSADEALKKFWSSEAFTRNGNMTMEKFNKEFRYSFRHNYGLEGNRINYKPWDCHHTILSSKPRPGRGDYHGCPFRDWSHHERLSSAELRSSMKLTQAQIISVLDSCQKGEYTIIACTKVFEMTHNIAHPNLYFERSRQLQK

Organism: Saccharomyces cerevisiae (strain ATCC 204508 / S288c) (NCBI:txid559292)

GO terms:
  GO:0005634 nucleus (C, IDA)
  GO:0005635 nuclear envelope (C, IDA)
  GO:0003697 single-stranded DNA binding (F, IDA)
  GO:0003899 DNA-directed RNA polymerase activity (F, IDA)
  GO:0005658 alpha DNA polymerase:primase complex (C, IDA)
  GO:0006269 DNA replication, synthesis of primer (P, IDA)
  GO:0003899 DNA-directed RNA polymerase activity (F, IGI)
  GO:0003899 DNA-directed RNA polymerase activity (F, IMP)
  GO:0006260 DNA replication (P, IMP)
  GO:0006302 double-strand break repair (P, IMP)

=== Feature glossary ===
Feature key, reading from the visual/contextual features back to the raw sequence:

Rendered structure images. Six rendered views show the 3D structure from the faces of a cube — i.e. along ±x, ±y, ±z. Rendering representation is drawn randomly per protein from cartoon (secondary-structure ribbons), sticks (backbone bonds), or molecular surface; coloring is either N→C rainbow (blue at the N-terminus through red at the C-terminus) or one color per chain.

Contact-map, Ramachandran, and PAE plots. The contact map is a binary N×N matrix image: pixel (i, j) is dark where Cα_i and Cα_j are within 8 Å and |i−j|>4. Because the |i−j|>4 filter removes local helical contacts, off-diagonal stripes parallel to the main diagonal indicate parallel β-sheets; stripes perpendicular to it indicate antiparallel β-sheets. The Ramachandran plot scatters every residue's (φ, ψ) pair against the sterically allowed regions. The PAE heatmap renders the predicted-aligned-error matrix.

InterPro / GO / CATH / organism. Database cross-references. InterPro integrates a dozen domain/family signature databases into unified entries with residue-range hits. GO terms attach function/process/location labels with evidence codes. CATH codes position the fold in a four-level structural taxonomy. Organism is the NCBI-taxonomy species name.

Nearest PDB structures. The Foldseek neighbor list gives the closest experimentally determined structures in the PDB, ranked by structural alignment. TM-score near 1 means near-identical fold; near 0.3 means only rough topology match. This is how one finds what a novel AlphaFold prediction most resembles in the solved-structure universe.

Predicted aligned error. PAE(i, j) answers: if I align the predicted and true structures on residue i, how far off (in Å) do I expect residue j to be? A block-diagonal PAE matrix with low values on the blocks and high values off-diagonal is the signature of a multi-domain protein with confidently predicted domains but uncertain inter-domain orientation.

Solvent-accessible surface area. Accessible surface area quantifies burial. A residue with SASA near zero is packed into the hydrophobic core; one with SASA >100 Å² sits on the surface. Computed here via the Shrake–Rupley numerical algorithm with a 1.4 Å probe.

B-factor. B-factor (Debye–Waller factor) reflects atomic displacement in the crystal lattice. It is an experimental observable (units Å²), not a prediction; low values mean the atom is pinned down, high values mean it moves or is heterogeneous across the crystal.

pLDDT. For AlphaFold models, the B-factor field carries pLDDT — the model's own estimate of local accuracy on a 0–100 scale. Regions with pLDDT<50 should be treated as essentially unmodeled; they often correspond to intrinsically disordered segments.

Backbone torsions (φ/ψ). φ (phi) and ψ (psi) are the two rotatable backbone dihedrals per residue: φ is the C(i-1)–N–Cα–C torsion, ψ is the N–Cα–C–N(i+1) torsion, both in degrees on (−180°, 180°]. α-helical residues cluster near (−60°, −45°); β-strand residues near (−120°, +130°). A Ramachandran plot is simply a scatter of (φ, ψ) for every residue.

Radius of gyration, Cα contacts, bounding box. Radius of gyration (Rg) is the root-mean-square distance of Cα atoms from their centroid — a single number for overall size and compactness. A globular domain of N residues has Rg ≈ 2.2·N^0.38 Å; an extended or disordered chain has a much larger Rg. The Cα contact count is the number of residue pairs whose Cα atoms are within 8 Å and are more than four positions apart in sequence — a standard proxy for tertiary packing density. The bounding box is the smallest axis-aligned box enclosing all Cα atoms.

Secondary structure (3-state, P-SEA). Three-state secondary structure (P-SEA) collapses the eight DSSP classes into helix (a), strand (b), and coil (c). P-SEA assigns these from Cα geometry alone — distances and angles — without requiring backbone oxygens, so it works on any Cα trace.

Secondary structure (8-state, DSSP). DSSP 8-state secondary structure assigns each residue one of H (α-helix), G (3₁₀-helix), I (π-helix), E (extended β-strand), B (isolated β-bridge), T (hydrogen-bonded turn), S (bend), or '-' (coil). The assignment is computed from backbone hydrogen-bond geometry via the Kabsch–Sander algorithm.

Foldseek 3Di. A 3Di character summarizes, for each residue, the relative orientation of the Cα frame of its nearest spatial neighbor. Because it encodes fold topology rather than chemistry, 3Di alignments detect remote structural similarity that sequence alignment misses.

mmCIF coordinates. The mmCIF block holds the 3D Cartesian coordinates of each backbone atom (N, Cα, C, O) in ångströms. mmCIF is the PDB's canonical archive format — a tagged-loop text representation of the atomic model.

Sequence. Sequence gives the chain of amino acids in standard one-letter code (A=alanine, C=cysteine, …, Y=tyrosine), read N→C. It is the only feature that is directly encoded by the gene; all structural features are derived from the folded form of this sequence.